Pr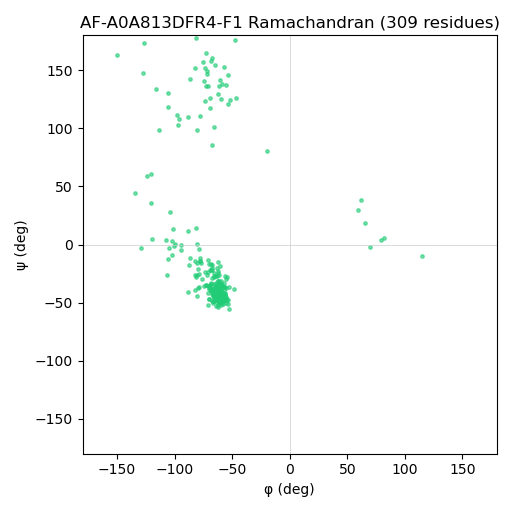otein AF-A0A813DFR4-F1 (afdb_monomer)

Secondary structure (DSSP, 8-state):
-HHHHHHHHHHHTTS-HHHHHHHHHHHHHHHHHHHS-GGGHHHHHHHHHHHHHHHHHHHHTS-----HHHHHHHHHHHHTTGGG----TTT----GGGGHHHHHHHHHHHHHS-S--PPPPPHHHHHHHHHHHT----SHHHHHHHHHHHHHTTT-HHHHHHHHHHHHHHHHHTTTSPP-GGGGGG-HHHHHHHHHHHHHH-TT-HHHHHHHHHHHHHHHHSTTHHHHHHHTTHHHHHHHHHHHTTT-HHHHHHHHHHHHHHHHTS-TT-HHHHHHHHTTHHHHHHHHHHH-TT-HHHHHHHHHHHHHT--

Solvent-accessible surface area (backbone atoms only — not comparable to full-atom values): 17116 Å² total; per-residue (Å²): 123,68,68,63,56,50,55,54,52,58,54,57,74,72,46,54,74,65,56,54,49,49,55,50,53,46,54,50,45,51,53,46,36,76,71,47,61,81,82,41,41,62,60,39,51,53,52,46,52,52,54,52,52,52,47,51,32,45,76,70,58,83,34,89,77,77,61,66,67,41,52,53,48,52,52,52,51,57,48,51,62,41,95,80,43,72,57,51,84,91,68,54,70,79,73,70,67,62,50,46,68,63,50,47,52,58,50,45,54,63,57,66,58,55,84,78,71,82,76,83,78,50,73,69,47,52,54,49,36,54,54,34,70,70,60,76,60,39,27,54,69,37,40,52,51,53,50,50,54,43,60,78,38,67,87,39,64,65,39,38,29,46,41,44,40,37,54,36,49,58,58,59,71,46,71,87,61,78,92,44,80,60,47,56,21,68,36,39,84,60,47,50,60,56,39,51,51,45,30,69,70,35,64,76,36,61,64,32,33,22,36,33,22,44,30,52,27,52,29,38,73,37,89,76,7,43,60,50,39,40,79,67,46,42,47,38,51,27,38,52,43,23,68,68,30,45,87,38,65,63,29,34,38,24,24,43,44,31,55,34,48,49,53,77,73,47,57,94,85,33,70,54,47,50,41,37,46,77,34,49,42,58,64,54,45,58,50,34,39,69,71,43,75,80,41,64,67,46,52,51,32,41,69,63,41,46,72,73,56,61,133

Foldseek 3Di:
DVVVVVVVVVVLVPDDPQLVLLVVLLVLLVVCLVPDDVVSVVLSVVVSVLSVVVNVCCVVVVDVDDDPQLSVVSVVLSVCRPPNNPDDPVRRDSPPVSSCVVVVVVVVVVPVCDQDDFDDDDPVLVVLLVCLQPQDQQALVSLVVLLVSCVVPVVHLSSLLSNLLSLLVNLVVCVPPDDDNRNVNNQLLNNLVSLVSSCVSCVSDLSSLLSSLSVLLSQLPDPPSLCVCQVVLVLLSLLSSCVSPLLDLSSLLSSLSNLLSSLVVDDLPDSSLVSNLVSVVLVSLVSSCVNVVPPPSSVVSNVSRNVSNDD

Structure (mmCIF, N/CA/C/O backbone):
data_AF-A0A813DFR4-F1
#
_entry.id   AF-A0A813DFR4-F1
#
loop_
_atom_site.group_PDB
_atom_site.id
_atom_site.type_symbol
_atom_site.label_atom_id
_atom_site.label_alt_id
_atom_site.label_comp_id
_atom_site.label_asym_id
_atom_site.label_entity_id
_atom_site.label_seq_id
_atom_site.pdbx_PDB_ins_code
_atom_site.Cartn_x
_atom_site.Cartn_y
_atom_site.Cartn_z
_atom_site.occupancy
_atom_site.B_iso_or_equiv
_atom_site.auth_seq_id
_atom_site.auth_comp_id
_atom_site.auth_asym_id
_atom_site.auth_atom_id
_atom_site.pdbx_PDB_model_num
ATOM 1 N N . ALA A 1 1 ? 14.098 22.052 -10.409 1.00 49.91 1 ALA A N 1
ATOM 2 C CA . ALA A 1 1 ? 14.582 20.731 -9.948 1.00 49.91 1 ALA A CA 1
ATOM 3 C C . ALA A 1 1 ? 15.704 20.697 -8.865 1.00 49.91 1 ALA A C 1
ATOM 5 O O . ALA A 1 1 ? 16.126 19.591 -8.548 1.00 49.91 1 ALA A O 1
ATOM 6 N N . PRO A 1 2 ? 16.181 21.789 -8.213 1.00 51.62 2 PRO A N 1
ATOM 7 C CA . PRO A 1 2 ? 17.254 21.668 -7.202 1.00 51.62 2 PRO A CA 1
ATOM 8 C C . PRO A 1 2 ? 16.775 21.239 -5.798 1.00 51.62 2 PRO A C 1
ATOM 10 O O . PRO A 1 2 ? 17.514 20.579 -5.076 1.00 51.62 2 PRO A O 1
ATOM 13 N N . LYS A 1 3 ? 15.526 21.547 -5.413 1.00 40.88 3 LYS A N 1
ATOM 14 C CA . LYS A 1 3 ? 14.987 21.209 -4.078 1.00 40.88 3 LYS A CA 1
ATOM 15 C C . LYS A 1 3 ? 14.726 19.709 -3.875 1.00 40.88 3 LYS A C 1
ATOM 17 O O . LYS A 1 3 ? 14.983 19.200 -2.792 1.00 40.88 3 LYS A O 1
ATOM 22 N N . ALA A 1 4 ? 14.289 18.997 -4.917 1.00 39.91 4 ALA A N 1
ATOM 23 C CA . ALA A 1 4 ? 14.095 17.545 -4.862 1.00 39.91 4 ALA A CA 1
ATOM 24 C C . ALA A 1 4 ? 15.433 16.800 -4.698 1.00 39.91 4 ALA A C 1
ATOM 26 O O . ALA A 1 4 ? 15.548 15.923 -3.848 1.00 39.91 4 ALA A O 1
ATOM 27 N N . LYS A 1 5 ? 16.483 17.227 -5.420 1.00 45.69 5 LYS A N 1
ATOM 28 C CA . LYS A 1 5 ? 17.843 16.687 -5.250 1.00 45.69 5 LYS A CA 1
ATOM 29 C C . LYS A 1 5 ? 18.401 16.938 -3.842 1.00 45.69 5 LYS A C 1
ATOM 31 O O . LYS A 1 5 ? 19.036 16.056 -3.277 1.00 45.69 5 LYS A O 1
ATOM 36 N N . ALA A 1 6 ? 18.117 18.101 -3.250 1.00 43.44 6 ALA A N 1
ATOM 37 C CA . ALA A 1 6 ? 18.558 18.428 -1.892 1.00 43.44 6 ALA A CA 1
ATOM 38 C C . ALA A 1 6 ? 17.871 17.573 -0.806 1.00 43.44 6 ALA A C 1
ATOM 40 O O . ALA A 1 6 ? 18.535 17.137 0.132 1.00 43.44 6 ALA A O 1
ATOM 41 N N . ALA A 1 7 ? 16.570 17.289 -0.942 1.00 49.88 7 ALA A N 1
ATOM 42 C CA . ALA A 1 7 ? 15.835 16.444 0.005 1.00 49.88 7 ALA A CA 1
ATOM 43 C C . ALA A 1 7 ? 16.286 14.970 -0.046 1.00 49.88 7 ALA A C 1
ATOM 45 O O . ALA A 1 7 ? 16.442 14.334 0.997 1.00 49.88 7 ALA A O 1
ATOM 46 N N . VAL A 1 8 ? 16.572 14.448 -1.245 1.00 51.22 8 VAL A N 1
ATOM 47 C CA . VAL A 1 8 ? 17.132 13.097 -1.431 1.00 51.22 8 VAL A CA 1
ATOM 48 C C . VAL A 1 8 ? 18.535 12.997 -0.817 1.00 51.22 8 VAL A C 1
ATOM 50 O O . VAL A 1 8 ? 18.814 12.058 -0.073 1.00 51.22 8 VAL A O 1
ATOM 53 N N . ALA A 1 9 ? 19.387 14.007 -1.021 1.00 51.06 9 ALA A N 1
ATOM 54 C CA . ALA A 1 9 ? 20.729 14.050 -0.436 1.00 51.06 9 ALA A CA 1
ATOM 55 C C . ALA A 1 9 ? 20.719 14.125 1.107 1.00 51.06 9 ALA A C 1
ATOM 57 O O . ALA A 1 9 ? 21.534 13.480 1.765 1.00 51.06 9 ALA A O 1
ATOM 58 N N . GLN A 1 10 ? 19.775 14.860 1.708 1.00 53.94 10 GLN A N 1
ATOM 59 C CA . GLN A 1 10 ? 19.638 14.934 3.170 1.00 53.94 10 GLN A CA 1
ATOM 60 C C . GLN A 1 10 ? 19.157 13.621 3.800 1.00 53.94 10 GLN A C 1
ATOM 62 O O . GLN A 1 10 ? 19.589 13.282 4.903 1.00 53.94 10 GLN A O 1
ATOM 67 N N . LYS A 1 11 ? 18.285 12.871 3.115 1.00 56.91 11 LYS A N 1
ATOM 68 C CA . LYS A 1 11 ? 17.838 11.548 3.575 1.00 56.91 11 LYS A CA 1
ATOM 69 C C . LYS A 1 11 ? 18.970 10.516 3.466 1.00 56.91 11 LYS A C 1
ATOM 71 O O . LYS A 1 11 ? 19.168 9.741 4.397 1.00 56.91 11 LYS A O 1
ATOM 76 N N . ALA A 1 12 ? 19.778 10.588 2.405 1.00 53.41 12 ALA A N 1
ATOM 77 C CA . ALA A 1 12 ? 20.962 9.746 2.221 1.00 53.41 12 ALA A CA 1
ATOM 78 C C . ALA A 1 12 ? 22.054 9.987 3.284 1.00 53.41 12 ALA A C 1
ATOM 80 O O . ALA A 1 12 ? 22.719 9.046 3.708 1.00 53.41 12 ALA A O 1
ATOM 81 N N . ALA A 1 13 ? 22.209 11.221 3.779 1.00 54.53 13 ALA A N 1
ATOM 82 C CA . ALA A 1 13 ? 23.196 11.548 4.816 1.00 54.53 13 ALA A CA 1
ATOM 83 C C . ALA A 1 13 ? 22.901 10.910 6.189 1.00 54.53 13 ALA A C 1
ATOM 85 O O . ALA A 1 13 ? 23.804 10.790 7.013 1.00 54.53 13 ALA A O 1
ATOM 86 N N . LYS A 1 14 ? 21.650 10.498 6.437 1.00 77.19 14 LYS A N 1
ATOM 87 C CA . LYS A 1 14 ? 21.240 9.783 7.658 1.00 77.19 14 LYS A CA 1
ATOM 88 C C . LYS A 1 14 ? 21.109 8.270 7.459 1.00 77.19 14 LYS A C 1
ATOM 90 O O . LYS A 1 14 ? 20.770 7.573 8.410 1.00 77.19 14 LYS A O 1
ATOM 95 N N . ALA A 1 15 ? 21.334 7.770 6.246 1.00 81.38 15 ALA A N 1
ATOM 96 C CA . ALA A 1 15 ? 21.228 6.350 5.952 1.00 81.38 15 ALA A CA 1
ATOM 97 C C . ALA A 1 15 ? 22.394 5.574 6.585 1.00 81.38 15 ALA A C 1
ATOM 99 O O . ALA A 1 15 ? 23.522 6.080 6.675 1.00 81.38 15 ALA A O 1
ATOM 100 N N . SER A 1 16 ? 22.128 4.336 7.012 1.00 92.69 16 SER A N 1
ATOM 101 C CA . SER A 1 16 ? 23.169 3.450 7.538 1.00 92.69 16 SER A CA 1
ATOM 102 C C . SER A 1 16 ? 24.294 3.260 6.502 1.00 92.69 16 SER A C 1
ATOM 104 O O . SER A 1 16 ? 24.060 3.402 5.295 1.00 92.69 16 SER A O 1
ATOM 106 N N . PRO A 1 17 ? 25.541 2.981 6.928 1.00 95.56 17 PRO A N 1
ATOM 107 C CA . PRO A 1 17 ? 26.634 2.655 6.008 1.00 95.56 17 PRO A CA 1
ATOM 108 C C . PRO A 1 17 ? 26.258 1.588 4.965 1.00 95.56 17 PRO A C 1
ATOM 110 O O . PRO A 1 17 ? 26.603 1.736 3.798 1.00 95.56 17 PRO A O 1
ATOM 113 N N . GLN A 1 18 ? 25.477 0.583 5.365 1.00 95.62 18 GLN A N 1
ATOM 114 C CA . GLN A 1 18 ? 24.993 -0.516 4.529 1.00 95.62 18 GLN A CA 1
ATOM 115 C C . GLN A 1 18 ? 24.027 -0.034 3.445 1.00 95.62 18 GLN A C 1
ATOM 117 O O . GLN A 1 18 ? 24.170 -0.408 2.286 1.00 95.62 18 GLN A O 1
ATOM 122 N N . LEU A 1 19 ? 23.080 0.846 3.790 1.00 94.06 19 LEU A N 1
ATOM 123 C CA . LEU A 1 19 ? 22.155 1.427 2.813 1.00 94.06 19 LEU A CA 1
ATOM 124 C C . LEU A 1 19 ? 22.882 2.309 1.793 1.00 94.06 19 LEU A C 1
ATOM 126 O O . LEU A 1 19 ? 22.535 2.302 0.615 1.00 94.06 19 LEU A O 1
ATOM 130 N N . ARG A 1 20 ? 23.914 3.047 2.223 1.00 95.19 20 ARG A N 1
ATOM 131 C CA . ARG A 1 20 ? 24.760 3.828 1.304 1.00 95.19 20 ARG A CA 1
ATOM 132 C C . ARG A 1 20 ? 25.569 2.928 0.373 1.00 95.19 20 ARG A C 1
ATOM 134 O O . ARG A 1 20 ? 25.680 3.243 -0.807 1.00 95.19 20 ARG A O 1
ATOM 141 N N . TRP A 1 21 ? 26.098 1.823 0.894 1.00 96.88 21 TRP A N 1
ATOM 142 C CA . TRP A 1 21 ? 26.799 0.822 0.095 1.00 96.88 21 TRP A CA 1
ATOM 143 C C . TRP A 1 21 ? 25.864 0.183 -0.944 1.00 96.88 21 TRP A C 1
ATOM 145 O O . TRP A 1 21 ? 26.175 0.239 -2.130 1.00 96.88 21 TRP A O 1
ATOM 155 N N . LEU A 1 22 ? 24.676 -0.294 -0.545 1.00 96.56 22 LEU A N 1
ATOM 156 C CA . LEU A 1 22 ? 23.685 -0.858 -1.475 1.00 96.56 22 LEU A CA 1
ATOM 157 C C . LEU A 1 22 ? 23.273 0.133 -2.560 1.00 96.56 22 LEU A C 1
ATOM 159 O O . LEU A 1 22 ? 23.225 -0.233 -3.728 1.00 96.56 22 LEU A O 1
ATOM 163 N N . ALA A 1 23 ? 23.006 1.389 -2.192 1.00 94.69 23 ALA A N 1
ATOM 164 C CA . ALA A 1 23 ? 22.649 2.421 -3.161 1.00 94.69 23 ALA A CA 1
ATOM 165 C C . ALA A 1 23 ? 23.768 2.666 -4.189 1.00 94.69 23 ALA A C 1
ATOM 167 O O . ALA A 1 23 ? 23.476 2.915 -5.356 1.00 94.69 23 ALA A O 1
ATOM 168 N N . SER A 1 24 ? 25.037 2.573 -3.770 1.00 95.94 24 SER A N 1
ATOM 169 C CA . SER A 1 24 ? 26.187 2.653 -4.678 1.00 95.94 24 SER A CA 1
ATOM 170 C C . SER A 1 24 ? 26.220 1.472 -5.647 1.00 95.94 24 SER A C 1
ATOM 172 O O . SER A 1 24 ? 26.335 1.690 -6.849 1.00 95.94 24 SER A O 1
ATOM 174 N N . GLN A 1 25 ? 26.078 0.243 -5.139 1.00 97.25 25 GLN A N 1
ATOM 175 C CA . GLN A 1 25 ? 26.113 -0.971 -5.963 1.00 97.25 25 GLN A CA 1
ATOM 176 C C . GLN A 1 25 ? 24.937 -1.029 -6.946 1.00 97.25 25 GLN A C 1
ATOM 178 O O . GLN A 1 25 ? 25.125 -1.326 -8.120 1.00 97.25 25 GLN A O 1
ATOM 183 N N . LEU A 1 26 ? 23.729 -0.672 -6.499 1.00 96.75 26 LEU A N 1
ATOM 184 C CA . LEU A 1 26 ? 22.547 -0.582 -7.361 1.00 96.75 26 LEU A CA 1
ATOM 185 C C . LEU A 1 26 ? 22.761 0.400 -8.515 1.00 96.75 26 LEU A C 1
ATOM 187 O O . LEU A 1 26 ? 22.516 0.042 -9.662 1.00 96.75 26 LEU A O 1
ATOM 191 N N . GLY A 1 27 ? 23.268 1.603 -8.225 1.00 95.12 27 GLY A N 1
ATOM 192 C CA . GLY A 1 27 ? 23.541 2.600 -9.262 1.00 95.12 27 GLY A CA 1
ATOM 193 C C . GLY A 1 27 ? 24.618 2.156 -10.258 1.00 95.12 27 GLY A C 1
ATOM 194 O O . GLY A 1 27 ? 24.516 2.463 -11.444 1.00 95.12 27 GLY A O 1
ATOM 195 N N . GLU A 1 28 ? 25.632 1.418 -9.798 1.00 95.94 28 GLU A N 1
ATOM 196 C CA . GLU A 1 28 ? 26.663 0.844 -10.668 1.00 95.94 28 GLU A CA 1
ATOM 197 C C . GLU A 1 28 ? 26.093 -0.245 -11.586 1.00 95.94 28 GLU A C 1
ATOM 199 O O . GLU A 1 28 ? 26.288 -0.176 -12.800 1.00 95.94 28 GLU A O 1
ATOM 204 N N . LEU A 1 29 ? 25.326 -1.197 -11.044 1.00 96.19 29 LEU A N 1
ATOM 205 C CA . LEU A 1 29 ? 24.700 -2.248 -11.847 1.00 96.19 29 LEU A CA 1
ATOM 206 C C . LEU A 1 29 ? 23.660 -1.689 -12.826 1.00 96.19 29 LEU A C 1
ATOM 208 O O . LEU A 1 29 ? 23.607 -2.125 -13.971 1.00 96.19 29 LEU A O 1
ATOM 212 N N . GLU A 1 30 ? 22.855 -0.704 -12.433 1.00 95.56 30 GLU A N 1
ATOM 213 C CA . GLU A 1 30 ? 21.920 -0.046 -13.354 1.00 95.56 30 GLU A CA 1
ATOM 214 C C . GLU A 1 30 ? 22.666 0.613 -14.522 1.00 95.56 30 GLU A C 1
ATOM 216 O O . GLU A 1 30 ? 22.320 0.388 -15.681 1.00 95.56 30 GLU A O 1
ATOM 221 N N . ALA A 1 31 ? 23.750 1.344 -14.242 1.00 94.62 31 ALA A N 1
ATOM 222 C CA . ALA A 1 31 ? 24.564 1.965 -15.283 1.00 94.62 31 ALA A CA 1
ATOM 223 C C . ALA A 1 31 ? 25.209 0.929 -16.223 1.00 94.62 31 ALA A C 1
ATOM 225 O O . ALA A 1 31 ? 25.221 1.126 -17.441 1.00 94.62 31 ALA A O 1
ATOM 226 N N . GLN A 1 32 ? 25.727 -0.178 -15.680 1.00 94.62 32 GLN A N 1
ATOM 227 C CA . GLN A 1 32 ? 26.306 -1.269 -16.471 1.00 94.62 32 GLN A CA 1
ATOM 228 C C . GLN A 1 32 ? 25.252 -1.987 -17.319 1.00 94.62 32 GLN A C 1
ATOM 230 O O . GLN A 1 32 ? 25.498 -2.254 -18.489 1.00 94.62 32 GLN A O 1
ATOM 235 N N . ARG A 1 33 ? 24.064 -2.253 -16.768 1.00 94.75 33 ARG A N 1
ATOM 236 C CA . ARG A 1 33 ? 22.948 -2.876 -17.491 1.00 94.75 33 ARG A CA 1
ATOM 237 C C . ARG A 1 33 ? 22.495 -2.021 -18.672 1.00 94.75 33 ARG A C 1
ATOM 239 O O . ARG A 1 33 ? 22.253 -2.545 -19.754 1.00 94.75 33 ARG A O 1
ATOM 246 N N . ASP A 1 34 ? 22.385 -0.712 -18.458 1.00 93.88 34 ASP A N 1
ATOM 247 C CA . ASP A 1 34 ? 21.833 0.214 -19.447 1.00 93.88 34 ASP A CA 1
ATOM 248 C C . ASP A 1 34 ? 22.846 0.571 -20.557 1.00 93.88 34 ASP A C 1
ATOM 250 O O . ASP A 1 34 ? 22.449 0.923 -21.668 1.00 93.88 34 ASP A O 1
ATOM 254 N N . SER A 1 35 ? 24.152 0.487 -20.273 1.00 94.19 35 SER A N 1
ATOM 255 C CA . SER A 1 35 ? 25.231 0.790 -21.235 1.00 94.19 35 SER A CA 1
ATOM 256 C C . SER A 1 35 ? 25.968 -0.438 -21.784 1.00 94.19 35 SER A C 1
ATOM 258 O O . SER A 1 35 ? 26.731 -0.316 -22.745 1.00 94.19 35 SER A O 1
ATOM 260 N N . GLY A 1 36 ? 25.756 -1.604 -21.177 1.00 92.69 36 GLY A N 1
ATOM 261 C CA . GLY A 1 36 ? 26.420 -2.858 -21.506 1.00 92.69 36 GLY A CA 1
ATOM 262 C C . GLY A 1 36 ? 25.808 -3.597 -22.701 1.00 92.69 36 GLY A C 1
ATOM 263 O O . GLY A 1 36 ? 24.829 -3.153 -23.306 1.00 92.69 36 GLY A O 1
ATOM 264 N N . PRO A 1 37 ? 26.399 -4.740 -23.091 1.00 94.38 37 PRO A N 1
ATOM 265 C CA . PRO A 1 37 ? 25.851 -5.582 -24.147 1.00 94.38 37 PRO A CA 1
ATOM 266 C C . PRO A 1 37 ? 24.488 -6.191 -23.756 1.00 94.38 37 PRO A C 1
ATOM 268 O O . PRO A 1 37 ? 24.239 -6.428 -22.575 1.00 94.38 37 PRO A O 1
ATOM 271 N N . PRO A 1 38 ? 23.618 -6.535 -24.732 1.00 94.94 38 PRO A N 1
ATOM 272 C CA . PRO A 1 38 ? 22.256 -7.007 -24.454 1.00 94.94 38 PRO A CA 1
ATOM 273 C C . PRO A 1 38 ? 22.151 -8.224 -23.526 1.00 94.94 38 PRO A C 1
ATOM 275 O O . PRO A 1 38 ? 21.169 -8.355 -22.804 1.00 94.94 38 PRO A O 1
ATOM 278 N N . TRP A 1 39 ? 23.148 -9.109 -23.525 1.00 95.19 39 TRP A N 1
ATOM 279 C CA . TRP A 1 39 ? 23.144 -10.312 -22.690 1.00 95.19 39 TRP A CA 1
ATOM 280 C C . TRP A 1 39 ? 23.317 -10.016 -21.188 1.00 95.19 39 TRP A C 1
ATOM 282 O O . TRP A 1 39 ? 22.966 -10.863 -20.374 1.00 95.19 39 TRP A O 1
ATOM 292 N N . LEU A 1 40 ? 23.784 -8.819 -20.799 1.00 94.44 40 LEU A N 1
ATOM 293 C CA . LEU A 1 40 ? 23.874 -8.403 -19.389 1.00 94.44 40 LEU A CA 1
ATOM 294 C C . LEU A 1 40 ? 22.541 -7.972 -18.779 1.00 94.44 40 LEU A C 1
ATOM 296 O O . LEU A 1 40 ? 22.442 -7.850 -17.559 1.00 94.44 40 LEU A O 1
ATOM 300 N N . ILE A 1 41 ? 21.518 -7.729 -19.602 1.00 92.06 41 ILE A N 1
ATOM 301 C CA . ILE A 1 41 ? 20.232 -7.211 -19.127 1.00 92.06 41 ILE A CA 1
ATOM 302 C C . ILE A 1 41 ? 19.621 -8.147 -18.079 1.00 92.06 41 ILE A C 1
ATOM 304 O O . ILE A 1 41 ? 19.209 -7.690 -17.009 1.00 92.06 41 ILE A O 1
ATOM 308 N N . ASP A 1 42 ? 19.612 -9.447 -18.371 1.00 93.31 42 ASP A N 1
ATOM 309 C CA . ASP A 1 42 ? 18.997 -10.467 -17.524 1.00 93.31 42 ASP A CA 1
ATOM 310 C C . ASP A 1 42 ? 19.787 -10.711 -16.219 1.00 93.31 42 ASP A C 1
ATOM 312 O O . ASP A 1 42 ? 19.176 -10.604 -15.149 1.00 93.31 42 ASP A O 1
ATOM 316 N N . PRO A 1 43 ? 21.114 -10.976 -16.249 1.00 95.69 43 PRO A N 1
ATOM 317 C CA . PRO A 1 43 ? 21.942 -11.080 -15.045 1.00 95.69 43 PRO A CA 1
ATOM 318 C C . PRO A 1 43 ? 21.826 -9.861 -14.123 1.00 95.69 43 PRO A C 1
ATOM 320 O O . PRO A 1 43 ? 21.405 -9.979 -12.968 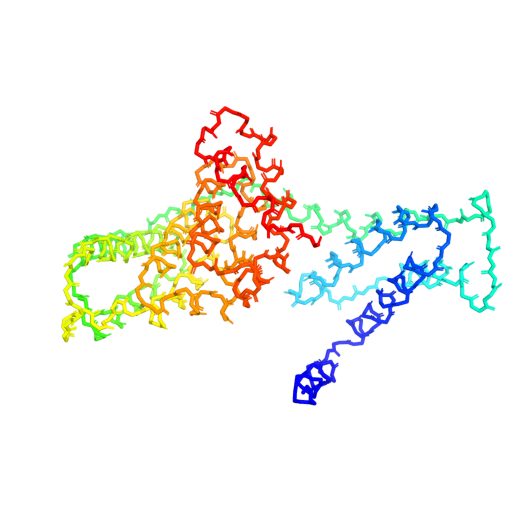1.00 95.69 43 PRO A O 1
ATOM 323 N N . HIS A 1 44 ? 22.089 -8.652 -14.638 1.00 95.88 44 HIS A N 1
ATOM 324 C CA . HIS A 1 44 ? 22.039 -7.437 -13.820 1.00 95.88 44 HIS A CA 1
ATOM 325 C C . HIS A 1 44 ? 20.634 -7.165 -13.305 1.00 95.88 44 HIS A C 1
ATOM 327 O O . HIS A 1 44 ? 20.481 -6.774 -12.151 1.00 95.88 44 HIS A O 1
ATOM 333 N N . GLY A 1 45 ? 19.601 -7.406 -14.116 1.00 89.88 45 GLY A N 1
ATOM 334 C CA . GLY A 1 45 ? 18.213 -7.305 -13.676 1.00 89.88 45 GLY A CA 1
ATOM 335 C C . GLY A 1 45 ? 17.919 -8.198 -12.467 1.00 89.88 45 GLY A C 1
ATOM 336 O O . GLY A 1 45 ? 17.292 -7.746 -11.505 1.00 89.88 45 GLY A O 1
ATOM 337 N N . TRP A 1 46 ? 18.418 -9.437 -12.476 1.00 95.12 46 TRP A N 1
ATOM 338 C CA . TRP A 1 46 ? 18.258 -10.366 -11.360 1.00 95.12 46 TRP A CA 1
ATOM 339 C C . TRP A 1 46 ? 18.990 -9.890 -10.096 1.00 95.12 46 TRP A C 1
ATOM 341 O O . TRP A 1 46 ? 18.379 -9.832 -9.023 1.00 95.12 46 TRP A O 1
ATOM 351 N N . HIS A 1 47 ? 20.260 -9.493 -10.222 1.00 96.75 47 HIS A N 1
ATOM 352 C CA . HIS A 1 47 ? 21.073 -9.002 -9.105 1.00 96.75 47 HIS A CA 1
ATOM 353 C C . HIS A 1 47 ? 20.515 -7.711 -8.494 1.00 96.75 47 HIS A C 1
ATOM 355 O O . HIS A 1 47 ? 20.384 -7.610 -7.273 1.00 96.75 47 HIS A O 1
ATOM 361 N N . ILE A 1 48 ? 20.099 -6.755 -9.330 1.00 96.00 48 ILE A N 1
ATOM 362 C CA . ILE A 1 48 ? 19.431 -5.520 -8.898 1.00 96.00 48 ILE A CA 1
ATOM 363 C C . ILE A 1 48 ? 18.195 -5.853 -8.053 1.00 96.00 48 ILE A C 1
ATOM 365 O O . ILE A 1 48 ? 18.022 -5.285 -6.975 1.00 96.00 48 ILE A O 1
ATOM 369 N N . ALA A 1 49 ? 17.368 -6.812 -8.482 1.00 87.44 49 ALA A N 1
ATOM 370 C CA . ALA A 1 49 ? 16.180 -7.208 -7.729 1.00 87.44 49 ALA A CA 1
ATOM 371 C C . ALA A 1 49 ? 16.522 -7.791 -6.344 1.00 87.44 49 ALA A C 1
ATOM 373 O O . ALA A 1 49 ? 15.842 -7.471 -5.364 1.00 87.44 49 ALA A O 1
ATOM 374 N N . GLN A 1 50 ? 17.588 -8.598 -6.235 1.00 96.12 50 GLN A N 1
ATOM 375 C CA . GLN A 1 50 ? 18.028 -9.141 -4.943 1.00 96.12 50 GLN A CA 1
ATOM 376 C C . GLN A 1 50 ? 18.570 -8.037 -4.018 1.00 96.12 50 GLN A C 1
ATOM 378 O O . GLN A 1 50 ? 18.228 -7.991 -2.835 1.00 96.12 50 GLN A O 1
ATOM 383 N N . LEU A 1 51 ? 19.366 -7.102 -4.546 1.00 96.44 51 LEU A N 1
ATOM 384 C CA . LEU A 1 51 ? 19.887 -5.966 -3.775 1.00 96.44 51 LEU A CA 1
ATOM 385 C C . LEU A 1 51 ? 18.767 -5.028 -3.300 1.00 96.44 51 LEU A C 1
ATOM 387 O O . LEU A 1 51 ? 18.802 -4.558 -2.162 1.00 96.44 51 LEU A O 1
ATOM 391 N N . GLN A 1 52 ? 17.736 -4.805 -4.119 1.00 92.75 52 GLN A N 1
ATOM 392 C CA . GLN A 1 52 ? 16.539 -4.057 -3.719 1.00 92.75 52 GLN A CA 1
ATOM 393 C C . GLN A 1 52 ? 15.741 -4.781 -2.621 1.00 92.75 52 GLN A C 1
ATOM 395 O O . GLN A 1 52 ? 15.194 -4.132 -1.728 1.00 92.75 52 GLN A O 1
ATOM 400 N N . GLU A 1 53 ? 15.667 -6.116 -2.643 1.00 90.75 53 GLU A N 1
ATOM 401 C CA . GLU A 1 53 ? 15.056 -6.899 -1.559 1.00 90.75 53 GLU A CA 1
ATOM 402 C C . GLU A 1 53 ? 15.810 -6.697 -0.239 1.00 90.75 53 GLU A C 1
ATOM 404 O O . GLU A 1 53 ? 15.197 -6.327 0.764 1.00 90.75 53 GLU A O 1
ATOM 409 N N . LEU A 1 54 ? 17.139 -6.820 -0.256 1.00 95.06 54 LEU A N 1
ATOM 410 C CA . LEU A 1 54 ? 17.991 -6.566 0.911 1.00 95.06 54 LEU A CA 1
ATOM 411 C C . LEU A 1 54 ? 17.877 -5.123 1.418 1.00 95.06 54 LEU A C 1
ATOM 413 O O . LEU A 1 54 ? 17.808 -4.897 2.628 1.00 95.06 54 LEU A O 1
ATOM 417 N N . GLN A 1 55 ? 17.795 -4.148 0.509 1.00 94.88 55 GLN A N 1
ATOM 418 C CA . GLN A 1 55 ? 17.569 -2.747 0.858 1.00 94.88 55 GLN A CA 1
ATOM 419 C C . GLN A 1 55 ? 16.257 -2.573 1.630 1.00 94.88 55 GLN A C 1
ATOM 421 O O . GLN A 1 55 ? 16.258 -1.937 2.683 1.00 94.88 55 GLN A O 1
ATOM 426 N N . ARG A 1 56 ? 15.155 -3.180 1.164 1.00 86.50 56 ARG A N 1
ATOM 427 C CA . ARG A 1 56 ? 13.860 -3.138 1.869 1.00 86.50 56 ARG A CA 1
ATOM 428 C C . ARG A 1 56 ? 13.960 -3.733 3.273 1.00 86.50 56 ARG A C 1
ATOM 430 O O . ARG A 1 56 ? 13.402 -3.167 4.213 1.00 86.50 56 ARG A O 1
ATOM 437 N N . HIS A 1 57 ? 14.689 -4.836 3.434 1.00 90.00 57 HIS A N 1
ATOM 438 C CA . HIS A 1 57 ? 14.893 -5.451 4.746 1.00 90.00 57 HIS A CA 1
ATOM 439 C C . HIS A 1 57 ? 15.700 -4.553 5.695 1.00 90.00 57 HIS A C 1
ATOM 441 O O . HIS A 1 57 ? 15.287 -4.378 6.842 1.00 90.00 57 HIS A O 1
ATOM 447 N N . LEU A 1 58 ? 16.769 -3.904 5.220 1.00 91.44 58 LEU A N 1
ATOM 448 C CA . LEU A 1 58 ? 17.527 -2.920 6.008 1.00 91.44 58 LEU A CA 1
ATOM 449 C C . LEU A 1 58 ? 16.691 -1.687 6.374 1.00 91.44 58 LEU A C 1
ATOM 451 O O . LEU A 1 58 ? 16.757 -1.207 7.503 1.00 91.44 58 LEU A O 1
ATOM 455 N N . GLU A 1 59 ? 15.881 -1.174 5.445 1.00 86.19 59 GLU A N 1
ATOM 456 C CA . GLU A 1 59 ? 14.994 -0.029 5.695 1.00 86.19 59 GLU A CA 1
ATOM 457 C C . GLU A 1 59 ? 13.893 -0.356 6.712 1.00 86.19 59 GLU A C 1
ATOM 459 O O . GLU A 1 59 ? 13.501 0.507 7.497 1.00 86.19 59 GLU A O 1
ATOM 464 N N . SER A 1 60 ? 13.408 -1.601 6.714 1.00 80.81 60 SER A N 1
ATOM 465 C CA . SER A 1 60 ? 12.413 -2.084 7.680 1.00 80.81 60 SER A CA 1
ATOM 466 C C . SER A 1 60 ? 13.003 -2.475 9.040 1.00 80.81 60 SER A C 1
ATOM 468 O O . SER A 1 60 ? 12.257 -2.610 10.008 1.00 80.81 60 SER A O 1
ATOM 470 N N . GLY A 1 61 ? 14.325 -2.654 9.122 1.00 86.00 61 GLY A N 1
ATOM 471 C CA . GLY A 1 61 ? 15.026 -3.115 10.320 1.00 86.00 61 GLY A CA 1
ATOM 472 C C . GLY A 1 61 ? 14.959 -4.626 10.570 1.00 86.00 61 GLY A C 1
ATOM 473 O O . GLY A 1 61 ? 15.481 -5.071 11.588 1.00 86.00 61 GLY A O 1
ATOM 474 N N . THR A 1 62 ? 14.361 -5.423 9.672 1.00 85.56 62 THR A N 1
ATOM 475 C CA . THR A 1 62 ? 14.409 -6.899 9.765 1.00 85.56 62 THR A CA 1
ATOM 476 C C . THR A 1 62 ? 15.799 -7.449 9.457 1.00 85.56 62 THR A C 1
ATOM 478 O O . THR A 1 62 ? 16.145 -8.536 9.896 1.00 85.56 62 THR A O 1
ATOM 481 N N . LEU A 1 63 ? 16.601 -6.694 8.705 1.00 93.44 63 LEU A N 1
ATOM 482 C CA . LEU A 1 63 ? 18.028 -6.931 8.536 1.00 93.44 63 LEU A CA 1
ATOM 483 C C . LEU A 1 63 ? 18.772 -5.739 9.134 1.00 93.44 63 LEU A C 1
ATOM 485 O O . LEU A 1 63 ? 18.391 -4.594 8.898 1.00 93.44 63 LEU A O 1
ATOM 489 N N . THR A 1 64 ? 19.812 -5.988 9.923 1.00 93.50 64 THR A N 1
ATOM 490 C CA . THR A 1 64 ? 20.597 -4.924 10.574 1.00 93.50 64 THR A CA 1
ATOM 491 C C . THR A 1 64 ? 21.964 -4.722 9.932 1.00 93.50 64 THR A C 1
ATOM 493 O O . THR A 1 64 ? 22.498 -3.614 9.986 1.00 93.50 64 THR A O 1
ATOM 496 N N . ASP A 1 65 ? 22.512 -5.758 9.295 1.00 96.62 65 ASP A N 1
ATOM 497 C CA . ASP A 1 65 ? 23.805 -5.717 8.616 1.00 96.62 65 ASP A CA 1
ATOM 498 C C . ASP A 1 65 ? 23.853 -6.685 7.423 1.00 96.62 65 ASP A C 1
ATOM 500 O O . ASP A 1 65 ? 23.024 -7.588 7.313 1.00 96.62 65 ASP A O 1
ATOM 504 N N . LEU A 1 66 ? 24.824 -6.492 6.528 1.00 96.69 66 LEU A N 1
ATOM 505 C CA . LEU A 1 66 ? 25.080 -7.373 5.386 1.00 96.69 66 LEU A CA 1
ATOM 506 C C . LEU A 1 66 ? 26.340 -8.210 5.640 1.00 96.69 66 LEU A C 1
ATOM 508 O O . LEU A 1 66 ? 27.383 -7.625 5.957 1.00 96.69 66 LEU A O 1
ATOM 512 N N . PRO A 1 67 ? 26.296 -9.544 5.446 1.00 97.19 67 PRO A N 1
ATOM 513 C CA . PRO A 1 67 ? 27.488 -10.380 5.552 1.00 97.19 67 PRO A CA 1
ATOM 514 C C . PRO A 1 67 ? 28.623 -9.876 4.664 1.00 97.19 67 PRO A C 1
ATOM 516 O O . PRO A 1 67 ? 28.394 -9.317 3.587 1.00 97.19 67 PRO A O 1
ATOM 519 N N . GLN A 1 68 ? 29.858 -10.035 5.135 1.00 97.06 68 GLN A N 1
ATOM 520 C CA . GLN A 1 68 ? 31.035 -9.569 4.407 1.00 97.06 68 GLN A CA 1
ATOM 521 C C . GLN A 1 68 ? 31.183 -10.306 3.073 1.00 97.06 68 GLN A C 1
ATOM 523 O O . GLN A 1 68 ? 31.429 -9.664 2.059 1.00 97.06 68 GLN A O 1
ATOM 528 N N . GLU A 1 69 ? 30.923 -11.609 3.065 1.00 96.88 69 GLU A N 1
ATOM 529 C CA . GLU A 1 69 ? 31.011 -12.483 1.895 1.00 96.88 69 GLU A CA 1
ATOM 530 C C . GLU A 1 69 ? 30.055 -12.034 0.785 1.00 96.88 69 GLU A C 1
ATOM 532 O O . GLU A 1 69 ? 30.427 -11.988 -0.384 1.00 96.88 69 GLU A O 1
ATOM 537 N N . LEU A 1 70 ? 28.835 -11.630 1.153 1.00 97.31 70 LEU A N 1
ATOM 538 C CA . LEU A 1 70 ? 27.873 -11.071 0.207 1.00 97.31 70 LEU A CA 1
ATOM 539 C C . LEU A 1 70 ? 28.381 -9.746 -0.376 1.00 97.31 70 LEU A C 1
ATOM 541 O O . LEU A 1 70 ? 28.257 -9.521 -1.575 1.00 97.31 70 LEU A O 1
ATOM 545 N N . ARG A 1 71 ? 28.948 -8.860 0.454 1.00 97.94 71 ARG A N 1
ATOM 546 C CA . ARG A 1 71 ? 29.468 -7.570 -0.025 1.00 97.94 71 ARG A CA 1
ATOM 547 C C . ARG A 1 71 ? 30.619 -7.759 -1.008 1.00 97.94 71 ARG A C 1
ATOM 549 O O . ARG A 1 71 ? 30.591 -7.172 -2.084 1.00 97.94 71 ARG A O 1
ATOM 556 N N . GLU A 1 72 ? 31.571 -8.617 -0.663 1.00 97.44 72 GLU A N 1
ATOM 557 C CA . GLU A 1 72 ? 32.707 -8.956 -1.523 1.00 97.44 72 GLU A CA 1
ATOM 558 C C . GLU A 1 72 ? 32.251 -9.635 -2.821 1.00 97.44 72 GLU A C 1
ATOM 560 O O . GLU A 1 72 ? 32.746 -9.292 -3.892 1.00 97.44 72 GLU A O 1
ATOM 565 N N . GLY A 1 73 ? 31.262 -10.535 -2.753 1.00 97.31 73 GLY A N 1
ATOM 566 C CA . GLY A 1 73 ? 30.679 -11.181 -3.931 1.00 97.31 73 GLY A CA 1
ATOM 567 C C . GLY A 1 73 ? 30.014 -10.190 -4.889 1.00 97.31 73 GLY A C 1
ATOM 568 O O . GLY A 1 73 ? 30.230 -10.261 -6.098 1.00 97.31 73 GLY A O 1
ATOM 569 N N . VAL A 1 74 ? 29.260 -9.218 -4.364 1.00 97.50 74 VAL A N 1
ATOM 570 C CA . VAL A 1 74 ? 28.620 -8.163 -5.171 1.00 97.50 74 VAL A CA 1
ATOM 571 C C . VAL A 1 74 ? 29.658 -7.237 -5.799 1.00 97.50 74 VAL A C 1
ATOM 573 O O . VAL A 1 74 ? 29.556 -6.929 -6.985 1.00 97.50 74 VAL A O 1
ATOM 576 N N . GLU A 1 75 ? 30.664 -6.815 -5.030 1.00 97.06 75 GLU A N 1
ATOM 577 C CA . GLU A 1 75 ? 31.755 -5.971 -5.532 1.00 97.06 75 GLU A CA 1
ATOM 578 C C . GLU A 1 75 ? 32.557 -6.695 -6.620 1.00 97.06 75 GLU A C 1
ATOM 580 O O . GLU A 1 75 ? 32.852 -6.109 -7.662 1.00 97.06 75 GLU A O 1
ATOM 585 N N . PHE A 1 76 ? 32.851 -7.986 -6.429 1.00 96.38 76 PHE A N 1
ATOM 586 C CA . PHE A 1 76 ? 33.487 -8.815 -7.449 1.00 96.38 76 PHE A CA 1
ATOM 587 C C . PHE A 1 76 ? 32.618 -8.909 -8.706 1.00 96.38 76 PHE A C 1
ATOM 589 O O . PHE A 1 76 ? 33.110 -8.622 -9.798 1.00 96.38 76 PHE A O 1
ATOM 596 N N . TYR A 1 77 ? 31.327 -9.229 -8.557 1.00 96.31 77 TYR A N 1
ATOM 597 C CA . TYR A 1 77 ? 30.376 -9.300 -9.666 1.00 96.31 77 TYR A CA 1
ATOM 598 C C . TYR A 1 77 ? 30.358 -7.999 -10.481 1.00 96.31 77 TYR A C 1
ATOM 600 O O . TYR A 1 77 ? 30.567 -8.041 -11.694 1.00 96.31 77 TYR A O 1
ATOM 608 N N . ALA A 1 78 ? 30.195 -6.848 -9.818 1.00 95.50 78 ALA A N 1
ATOM 609 C CA . ALA A 1 78 ? 30.173 -5.536 -10.465 1.00 95.50 78 ALA A CA 1
ATOM 610 C C . ALA A 1 78 ? 31.516 -5.196 -11.135 1.00 95.50 78 ALA A C 1
ATOM 612 O O . ALA A 1 78 ? 31.542 -4.609 -12.219 1.00 95.50 78 ALA A O 1
ATOM 613 N N . SER A 1 79 ? 32.640 -5.609 -10.537 1.00 95.06 79 SER A N 1
ATOM 614 C CA . SER A 1 79 ? 33.977 -5.317 -11.063 1.00 95.06 79 SER A CA 1
ATOM 615 C C . SER A 1 79 ? 34.279 -5.987 -12.408 1.00 95.06 79 SER A C 1
ATOM 617 O O . SER A 1 79 ? 35.064 -5.436 -13.178 1.00 95.06 79 SER A O 1
ATOM 619 N N . GLN A 1 80 ? 33.616 -7.105 -12.742 1.00 94.31 80 GLN A N 1
ATOM 620 C CA . GLN A 1 80 ? 33.813 -7.828 -14.011 1.00 94.31 80 GLN A CA 1
ATOM 621 C C . GLN A 1 80 ? 33.488 -6.986 -15.258 1.00 94.31 80 GLN A C 1
ATOM 623 O O . GLN A 1 80 ? 33.935 -7.324 -16.356 1.00 94.31 80 GLN A O 1
ATOM 628 N N . PHE A 1 81 ? 32.725 -5.900 -15.085 1.00 90.38 81 PHE A N 1
ATOM 629 C CA . PHE A 1 81 ? 32.367 -4.937 -16.131 1.00 90.38 81 PHE A CA 1
ATOM 630 C C . PHE A 1 81 ? 32.842 -3.504 -15.860 1.00 90.38 81 PHE A C 1
ATOM 632 O O . PHE A 1 81 ? 32.549 -2.582 -16.630 1.00 90.38 81 PHE A O 1
ATOM 639 N N . ALA A 1 82 ? 33.595 -3.288 -14.781 1.00 88.56 82 ALA A N 1
ATOM 640 C CA . ALA A 1 82 ? 34.111 -1.975 -14.429 1.00 88.56 82 ALA A CA 1
ATOM 641 C C . ALA A 1 82 ? 35.397 -1.639 -15.211 1.00 88.56 82 ALA A C 1
ATOM 643 O O . ALA A 1 82 ? 36.187 -2.499 -15.600 1.00 88.56 82 ALA A O 1
ATOM 644 N N . GLY A 1 83 ? 35.641 -0.345 -15.445 1.00 80.44 83 GLY A N 1
ATOM 645 C CA . GLY A 1 83 ? 36.936 0.138 -15.947 1.00 80.44 83 GLY A CA 1
ATOM 646 C C . GLY A 1 83 ? 37.326 -0.308 -17.364 1.00 80.44 83 GLY A C 1
ATOM 647 O O . GLY A 1 83 ? 38.502 -0.233 -17.714 1.00 80.44 83 GLY A O 1
ATOM 648 N N . GLY A 1 84 ? 36.372 -0.759 -18.186 1.00 71.94 84 GLY A N 1
ATOM 649 C CA . GLY A 1 84 ? 36.632 -1.212 -19.559 1.00 71.94 84 GLY A CA 1
ATOM 650 C C . GLY A 1 84 ? 37.136 -2.654 -19.665 1.00 71.94 84 GLY A C 1
ATOM 651 O O . GLY A 1 84 ? 37.460 -3.098 -20.767 1.00 71.94 84 GLY A O 1
ATOM 652 N N . GLN A 1 85 ? 37.177 -3.396 -18.554 1.00 71.69 85 GLN A N 1
ATOM 653 C CA . GLN A 1 85 ? 37.194 -4.853 -18.613 1.00 71.69 85 GLN A CA 1
ATOM 654 C C . GLN A 1 85 ? 35.815 -5.297 -19.108 1.00 71.69 85 GLN A C 1
ATOM 656 O O . GLN A 1 85 ? 34.801 -4.979 -18.501 1.00 71.69 85 GLN A O 1
ATOM 661 N N . SER A 1 86 ? 35.771 -5.954 -20.264 1.00 71.12 86 SER A N 1
ATOM 662 C CA . SER A 1 86 ? 34.561 -6.604 -20.759 1.00 71.12 86 SER A CA 1
ATOM 663 C C . SER A 1 86 ? 34.852 -8.089 -20.740 1.00 71.12 86 SER A C 1
ATOM 665 O O . SER A 1 86 ? 35.507 -8.591 -21.654 1.00 71.12 86 SER A O 1
ATOM 667 N N . ALA A 1 87 ? 34.392 -8.785 -19.702 1.00 77.50 87 ALA A N 1
ATOM 668 C CA . ALA A 1 87 ? 34.264 -10.230 -19.802 1.00 77.50 87 ALA A CA 1
ATOM 669 C C . ALA A 1 87 ? 33.378 -10.540 -21.020 1.00 77.50 87 ALA A C 1
ATOM 671 O O . ALA A 1 87 ? 32.387 -9.848 -21.280 1.00 77.50 87 ALA A O 1
ATOM 672 N N . SER A 1 88 ? 33.756 -11.531 -21.821 1.00 90.06 88 SER A N 1
ATOM 673 C CA . SER A 1 88 ? 32.817 -12.071 -22.802 1.00 90.06 88 SER A CA 1
ATOM 674 C C . SER A 1 88 ? 31.678 -12.796 -22.072 1.00 90.06 88 SER A C 1
ATOM 676 O O . SER A 1 88 ? 31.833 -13.184 -20.916 1.00 90.06 88 SER A O 1
ATOM 678 N N . GLU A 1 89 ? 30.536 -13.009 -22.730 1.00 91.50 89 GLU A N 1
ATOM 679 C CA . GLU A 1 89 ? 29.381 -13.700 -22.124 1.00 91.50 89 GLU A CA 1
ATOM 680 C C . GLU A 1 89 ? 29.765 -15.063 -21.517 1.00 91.50 89 GLU A C 1
ATOM 682 O O . GLU A 1 89 ? 29.280 -15.430 -20.454 1.00 91.50 89 GLU A O 1
ATOM 687 N N . GLY A 1 90 ? 30.691 -15.790 -22.153 1.00 91.44 90 GLY A N 1
ATOM 688 C CA . GLY A 1 90 ? 31.163 -17.093 -21.670 1.00 91.44 90 GLY A CA 1
ATOM 689 C C . GLY A 1 90 ? 32.162 -17.037 -20.510 1.00 91.44 90 GLY A C 1
ATOM 690 O O . GLY A 1 90 ? 32.414 -18.063 -19.885 1.00 91.44 90 GLY A O 1
ATOM 691 N N . GLU A 1 91 ? 32.742 -15.871 -20.231 1.00 92.25 91 GLU A N 1
ATOM 692 C CA . GLU A 1 91 ? 33.690 -15.652 -19.129 1.00 92.25 91 GLU A CA 1
ATOM 693 C C . GLU A 1 91 ? 33.035 -14.948 -17.936 1.00 92.25 91 GLU A C 1
ATOM 695 O O . GLU A 1 91 ? 33.651 -14.835 -16.878 1.00 92.25 91 GLU A O 1
ATOM 700 N N . PHE A 1 92 ? 31.801 -14.468 -18.101 1.00 93.50 92 PHE A N 1
ATOM 701 C CA . PHE A 1 92 ? 31.073 -13.748 -17.072 1.00 93.50 92 PHE A CA 1
ATOM 702 C C . PHE A 1 92 ? 30.581 -14.687 -15.969 1.00 93.50 92 PHE A C 1
ATOM 704 O O . PHE A 1 92 ? 29.850 -15.648 -16.216 1.00 93.50 92 PHE A O 1
ATOM 711 N N . TYR A 1 93 ? 30.964 -14.388 -14.732 1.00 94.38 93 TYR A N 1
ATOM 712 C CA . TYR A 1 93 ? 30.581 -15.167 -13.564 1.00 94.38 93 TYR A CA 1
ATOM 713 C C . TYR A 1 93 ? 29.374 -14.531 -12.853 1.00 94.38 93 TYR A C 1
ATOM 715 O O . TYR A 1 93 ? 29.518 -13.542 -12.139 1.00 94.38 93 TYR A O 1
ATOM 723 N N . ASP A 1 94 ? 28.184 -15.108 -13.049 1.00 92.12 94 ASP A N 1
ATOM 724 C CA . ASP A 1 94 ? 26.874 -14.593 -12.593 1.00 92.12 94 ASP A CA 1
ATOM 725 C C . ASP A 1 94 ? 26.538 -14.906 -11.116 1.00 92.12 94 ASP A C 1
ATOM 727 O O . ASP A 1 94 ? 25.385 -14.855 -10.730 1.00 92.12 94 ASP A O 1
ATOM 731 N N . ASP A 1 95 ? 27.508 -15.322 -10.297 1.00 92.62 95 ASP A N 1
ATOM 732 C CA . ASP A 1 95 ? 27.363 -15.887 -8.936 1.00 92.62 95 ASP A CA 1
ATOM 733 C C . ASP A 1 95 ? 26.046 -15.603 -8.169 1.00 92.62 95 ASP A C 1
ATOM 735 O O . ASP A 1 95 ? 25.958 -14.757 -7.275 1.00 92.62 95 ASP A O 1
ATOM 739 N N . ARG A 1 96 ? 24.985 -16.356 -8.479 1.00 95.25 96 ARG A N 1
ATOM 740 C CA . ARG A 1 96 ? 23.672 -16.172 -7.840 1.00 95.25 96 ARG A CA 1
ATOM 741 C C . ARG A 1 96 ? 23.624 -16.767 -6.439 1.00 95.25 96 ARG A C 1
ATOM 743 O O . ARG A 1 96 ? 22.702 -16.479 -5.671 1.00 95.25 96 ARG A O 1
ATOM 750 N N . GLU A 1 97 ? 24.585 -17.623 -6.109 1.00 94.62 97 GLU A N 1
ATOM 751 C CA . GLU A 1 97 ? 24.610 -18.365 -4.855 1.00 94.62 97 GLU A CA 1
ATOM 752 C C . GLU A 1 97 ? 24.945 -17.458 -3.667 1.00 94.62 97 GLU A C 1
ATOM 754 O O . GLU A 1 97 ? 24.436 -17.698 -2.572 1.00 94.62 97 GLU A O 1
ATOM 759 N N . MET A 1 98 ? 25.662 -16.346 -3.894 1.00 95.88 98 MET A N 1
ATOM 760 C CA . MET A 1 98 ? 26.042 -15.390 -2.843 1.00 95.88 98 MET A CA 1
ATOM 761 C C . MET A 1 98 ? 24.851 -14.849 -2.021 1.00 95.88 98 MET A C 1
ATOM 763 O O . MET A 1 98 ? 25.004 -14.501 -0.851 1.00 95.88 98 MET A O 1
ATOM 767 N N . TYR A 1 99 ? 23.647 -14.790 -2.605 1.00 96.25 99 TYR A N 1
ATOM 768 C CA . TYR A 1 99 ? 22.442 -14.283 -1.934 1.00 96.25 99 TYR A CA 1
ATOM 769 C C . TYR A 1 99 ? 21.692 -15.355 -1.147 1.00 96.25 99 TYR A C 1
ATOM 771 O O . TYR A 1 99 ? 20.832 -15.013 -0.330 1.00 96.25 99 TYR A O 1
ATOM 779 N N . GLN A 1 100 ? 21.951 -16.639 -1.422 1.00 91.25 100 GLN A N 1
ATOM 780 C CA . GLN A 1 100 ? 21.076 -17.727 -0.998 1.00 91.25 100 GLN A CA 1
ATOM 781 C C . GLN A 1 100 ? 20.932 -17.775 0.514 1.00 91.25 100 GLN A C 1
ATOM 783 O O . GLN A 1 100 ? 19.807 -17.766 0.990 1.00 91.25 100 GLN A O 1
ATOM 788 N N . GLU A 1 101 ? 22.024 -17.763 1.273 1.00 91.12 101 GLU A N 1
ATOM 789 C CA . GLU A 1 101 ? 21.946 -17.901 2.732 1.00 91.12 101 GLU A CA 1
ATOM 790 C C . GLU A 1 101 ? 21.231 -16.715 3.397 1.00 91.12 101 GLU A C 1
ATOM 792 O O . GLU A 1 101 ? 20.371 -16.913 4.258 1.00 91.12 101 GLU A O 1
ATOM 797 N N . VAL A 1 102 ? 21.506 -15.486 2.944 1.00 93.81 102 VAL A N 1
ATOM 798 C CA . VAL A 1 102 ? 20.901 -14.265 3.508 1.00 93.81 102 VAL A CA 1
ATOM 799 C C . VAL A 1 102 ? 19.422 -14.164 3.163 1.00 93.81 102 VAL A C 1
ATOM 801 O O . VAL A 1 102 ? 18.594 -13.900 4.029 1.00 93.81 102 VAL A O 1
ATOM 804 N N . LEU A 1 103 ? 19.057 -14.384 1.901 1.00 91.88 103 LEU A N 1
ATOM 805 C CA . LEU A 1 103 ? 17.659 -14.283 1.494 1.00 91.88 103 LEU A CA 1
ATOM 806 C C . LEU A 1 103 ? 16.850 -15.494 1.941 1.00 91.88 103 LEU A C 1
ATOM 808 O O . LEU A 1 103 ? 15.664 -15.356 2.212 1.00 91.88 103 LEU A O 1
ATOM 812 N N . LYS A 1 104 ? 17.454 -16.677 2.059 1.00 90.00 104 LYS A N 1
ATOM 813 C CA . LYS A 1 104 ? 16.770 -17.863 2.579 1.00 90.00 104 LYS A CA 1
ATOM 814 C C . LYS A 1 104 ? 16.377 -17.680 4.033 1.00 90.00 104 LYS A C 1
ATOM 816 O O . LYS A 1 104 ? 15.252 -18.040 4.351 1.00 90.00 104 LYS A O 1
ATOM 821 N N . SER A 1 105 ? 17.233 -17.126 4.896 1.00 86.50 105 SER A N 1
ATOM 822 C CA . SER A 1 105 ? 16.853 -16.862 6.291 1.00 86.50 105 SER A CA 1
ATOM 823 C C . SER A 1 105 ? 15.727 -15.829 6.371 1.00 86.50 105 SER A C 1
ATOM 825 O O . SER A 1 105 ? 14.704 -16.101 6.991 1.00 86.50 105 SER A O 1
ATOM 827 N N . LEU A 1 106 ? 15.840 -14.720 5.635 1.00 86.75 106 LEU A N 1
ATOM 828 C CA . LEU A 1 106 ? 14.817 -13.668 5.591 1.00 86.75 106 LEU A CA 1
ATOM 829 C C . LEU A 1 106 ? 13.474 -14.170 5.035 1.00 86.75 106 LEU A C 1
ATOM 831 O O . LEU A 1 106 ? 12.409 -13.876 5.580 1.00 86.75 106 LEU A O 1
ATOM 835 N N . ARG A 1 107 ? 13.505 -14.974 3.967 1.00 86.75 107 ARG A N 1
ATOM 836 C CA . ARG A 1 107 ? 12.307 -15.585 3.373 1.00 86.75 107 ARG A CA 1
ATOM 837 C C . ARG A 1 107 ? 11.751 -16.704 4.246 1.00 86.75 107 ARG A C 1
ATOM 839 O O . ARG A 1 107 ? 10.537 -16.865 4.298 1.00 86.75 107 ARG A O 1
ATOM 846 N N . ALA A 1 108 ? 12.599 -17.470 4.931 1.00 78.69 108 ALA A N 1
ATOM 847 C CA . ALA A 1 108 ? 12.170 -18.508 5.862 1.00 78.69 108 ALA A CA 1
ATOM 848 C C . ALA A 1 108 ? 11.508 -17.902 7.096 1.00 78.69 108 ALA A C 1
ATOM 850 O O . ALA A 1 108 ? 10.494 -18.429 7.523 1.00 78.69 108 ALA A O 1
ATOM 851 N N . GLU A 1 109 ? 12.007 -16.787 7.629 1.00 72.06 109 GLU A N 1
ATOM 852 C CA . GLU A 1 109 ? 11.333 -16.043 8.696 1.00 72.06 109 GLU A CA 1
ATOM 853 C C . GLU A 1 109 ? 9.955 -15.565 8.226 1.00 72.06 109 GLU A C 1
ATOM 855 O O . GLU A 1 109 ? 8.951 -15.870 8.873 1.00 72.06 109 GLU A O 1
ATOM 860 N N . ALA A 1 110 ? 9.885 -14.953 7.039 1.00 68.50 110 ALA A N 1
ATOM 861 C CA . ALA A 1 110 ? 8.625 -14.522 6.434 1.00 68.50 110 ALA A CA 1
ATOM 862 C C . ALA A 1 110 ? 7.648 -15.684 6.160 1.00 68.50 110 ALA A C 1
ATOM 864 O O . ALA A 1 110 ? 6.438 -15.515 6.294 1.00 68.50 110 ALA A O 1
ATOM 865 N N . ALA A 1 111 ? 8.157 -16.865 5.795 1.00 64.69 111 ALA A N 1
ATOM 866 C CA . ALA A 1 111 ? 7.362 -18.071 5.558 1.00 64.69 111 ALA A CA 1
ATOM 867 C C . ALA A 1 111 ? 7.015 -18.839 6.849 1.00 64.69 111 ALA A C 1
ATOM 869 O O . ALA A 1 111 ? 6.017 -19.558 6.887 1.00 64.69 111 ALA A O 1
ATOM 870 N N . SER A 1 112 ? 7.830 -18.710 7.901 1.00 63.00 112 SER A N 1
ATOM 871 C CA . SER A 1 112 ? 7.621 -19.346 9.210 1.00 63.00 112 SER A CA 1
ATOM 872 C C . SER A 1 112 ? 6.495 -18.684 9.991 1.00 63.00 112 SER A C 1
ATOM 874 O O . SER A 1 112 ? 5.838 -19.333 10.809 1.00 63.00 112 SER A O 1
ATOM 876 N N . GLU A 1 113 ? 6.205 -17.419 9.683 1.00 64.75 113 GLU A N 1
ATOM 877 C CA . GLU A 1 113 ? 4.920 -16.837 10.002 1.00 64.75 113 GLU A CA 1
ATOM 878 C C . GLU A 1 113 ? 3.864 -17.527 9.130 1.00 64.75 113 GLU A C 1
ATOM 880 O O . GLU A 1 113 ? 3.537 -17.046 8.046 1.00 64.75 113 GLU A O 1
ATOM 885 N N . GLY A 1 114 ? 3.349 -18.673 9.588 1.00 74.69 114 GLY A N 1
ATOM 886 C CA . GLY A 1 114 ? 2.316 -19.455 8.906 1.00 74.69 114 GLY A CA 1
ATOM 887 C C . GLY A 1 114 ? 1.117 -18.616 8.425 1.00 74.69 114 GLY A C 1
ATOM 888 O O . GLY A 1 114 ? 1.050 -17.410 8.691 1.00 74.69 114 GLY A O 1
ATOM 889 N N . PRO A 1 115 ? 0.153 -19.223 7.706 1.00 81.56 115 PRO A N 1
ATOM 890 C CA . PRO A 1 115 ? -0.962 -18.490 7.103 1.00 81.56 115 PRO A CA 1
ATOM 891 C C . PRO A 1 115 ? -1.561 -17.521 8.121 1.00 81.56 115 PRO A C 1
ATOM 893 O O . PRO A 1 115 ? -1.851 -17.924 9.247 1.00 81.56 115 PRO A O 1
ATOM 896 N N . TYR A 1 116 ? -1.656 -16.239 7.753 1.00 88.38 116 TYR A N 1
ATOM 897 C CA . TYR A 1 116 ? -2.100 -15.201 8.677 1.00 88.38 116 TYR A CA 1
ATOM 898 C C . TYR A 1 116 ? -3.440 -15.609 9.289 1.00 88.38 116 TYR A C 1
ATOM 900 O O . TYR A 1 116 ? -4.420 -15.836 8.579 1.00 88.38 116 TYR A O 1
ATOM 908 N N . GLN A 1 117 ? -3.473 -15.712 10.614 1.00 90.19 117 GLN A N 1
ATOM 909 C CA . GLN A 1 117 ? -4.697 -15.958 11.358 1.00 90.19 117 GLN A CA 1
ATOM 910 C C . GLN A 1 117 ? -5.095 -14.662 12.040 1.00 90.19 117 GLN A C 1
ATOM 912 O O . GLN A 1 117 ? -4.362 -14.124 12.873 1.00 90.19 117 GLN A O 1
ATOM 917 N N . ARG A 1 118 ? -6.272 -14.155 11.671 1.00 93.38 118 ARG A N 1
ATOM 918 C CA . ARG A 1 118 ? -6.858 -12.989 12.323 1.00 93.38 118 ARG A CA 1
ATOM 919 C C . ARG A 1 118 ? -7.055 -13.310 13.807 1.00 93.38 118 ARG A C 1
ATOM 921 O O . ARG A 1 118 ? -7.696 -14.304 14.147 1.00 93.38 118 ARG A O 1
ATOM 928 N N . ALA A 1 119 ? -6.497 -12.473 14.680 1.00 92.44 119 ALA A N 1
ATOM 929 C CA . ALA A 1 119 ? -6.692 -12.610 16.119 1.00 92.44 119 ALA A CA 1
ATOM 930 C C . ALA A 1 119 ? -8.184 -12.476 16.463 1.00 92.44 119 ALA A C 1
ATOM 932 O O . ALA A 1 119 ? -8.886 -11.653 15.873 1.00 92.44 119 ALA A O 1
ATOM 933 N N . ALA A 1 120 ? -8.659 -13.273 17.421 1.00 93.69 120 ALA A N 1
ATOM 934 C CA . ALA A 1 120 ? -10.022 -13.147 17.917 1.00 93.69 120 ALA A CA 1
ATOM 935 C C . ALA A 1 120 ? -10.233 -11.759 18.544 1.00 93.69 120 ALA A C 1
ATOM 937 O O . ALA A 1 120 ? -9.382 -11.267 19.289 1.00 93.69 120 ALA A O 1
ATOM 938 N N . SER A 1 121 ? -11.369 -11.134 18.242 1.00 94.81 121 SER A N 1
ATOM 939 C CA . SER A 1 121 ? -11.727 -9.830 18.798 1.00 94.81 121 SER A CA 1
ATOM 940 C C . SER A 1 121 ? -12.121 -9.945 20.269 1.00 94.81 121 SER A C 1
ATOM 942 O O . SER A 1 121 ? -12.866 -10.846 20.653 1.00 94.81 121 SER A O 1
ATOM 944 N N . SER A 1 122 ? -11.632 -9.013 21.091 1.00 96.94 122 SER A N 1
ATOM 945 C CA . SER A 1 122 ? -12.079 -8.867 22.479 1.00 96.94 122 SER A CA 1
ATOM 946 C C . SER A 1 122 ? -13.493 -8.278 22.547 1.00 96.94 122 SER A C 1
ATOM 948 O O . SER A 1 122 ? -13.980 -7.694 21.575 1.00 96.94 122 SER A O 1
ATOM 950 N N . GLU A 1 123 ? -14.155 -8.376 23.701 1.00 97.81 123 GLU A N 1
ATOM 951 C CA . GLU A 1 123 ? -15.485 -7.780 23.908 1.00 97.81 123 GLU A CA 1
ATOM 952 C C . GLU A 1 123 ? -15.479 -6.254 23.704 1.00 97.81 123 GLU A C 1
ATOM 954 O O . GLU A 1 123 ? -16.422 -5.686 23.141 1.00 97.81 123 GLU A O 1
ATOM 959 N N . GLU A 1 124 ? -14.392 -5.579 24.088 1.00 97.81 124 GLU A N 1
ATOM 960 C CA . GLU A 1 124 ? -14.217 -4.146 23.846 1.00 97.81 124 GLU A CA 1
ATOM 961 C C . GLU A 1 124 ? -14.096 -3.843 22.348 1.00 97.81 124 GLU A C 1
ATOM 963 O O . GLU A 1 124 ? -14.686 -2.875 21.866 1.00 97.81 124 GLU A O 1
ATOM 968 N N . ALA A 1 125 ? -13.373 -4.679 21.593 1.00 97.62 125 ALA A N 1
ATOM 969 C CA . ALA A 1 125 ? -13.265 -4.537 20.142 1.00 97.62 125 ALA A CA 1
ATOM 970 C C . ALA A 1 125 ? -14.622 -4.752 19.452 1.00 97.62 125 ALA A C 1
ATOM 972 O O . ALA A 1 125 ? -14.989 -3.971 18.576 1.00 97.62 125 ALA A O 1
ATOM 973 N N . LEU A 1 126 ? -15.409 -5.740 19.888 1.00 98.06 126 LEU A N 1
ATOM 974 C CA . LEU A 1 126 ? -16.764 -5.976 19.374 1.00 98.06 126 LEU A CA 1
ATOM 975 C C . LEU A 1 126 ? -17.711 -4.803 19.677 1.00 98.06 126 LEU A C 1
ATOM 977 O O . LEU A 1 126 ? -18.510 -4.402 18.828 1.00 98.06 126 LEU A O 1
ATOM 981 N N . SER A 1 127 ? -17.582 -4.194 20.857 1.00 98.19 127 SER A N 1
ATOM 982 C CA . SER A 1 127 ? -18.330 -2.981 21.209 1.00 98.19 127 SER A CA 1
ATOM 983 C C . SER A 1 127 ? -17.953 -1.803 20.301 1.00 98.19 127 SER A C 1
ATOM 985 O O . SER A 1 127 ? -18.827 -1.078 19.822 1.00 98.19 127 SER A O 1
ATOM 987 N N . ALA A 1 128 ? -16.661 -1.635 20.000 1.00 98.44 128 ALA A N 1
ATOM 988 C CA . ALA A 1 128 ? -16.186 -0.624 19.057 1.00 98.44 128 ALA A CA 1
ATOM 989 C C . ALA A 1 128 ? -16.675 -0.883 17.620 1.00 98.44 128 ALA A C 1
ATOM 991 O O . ALA A 1 128 ? -17.080 0.058 16.937 1.00 98.44 128 ALA A O 1
ATOM 992 N N . VAL A 1 129 ? -16.706 -2.146 17.176 1.00 98.50 129 VAL A N 1
ATOM 993 C CA . VAL A 1 129 ? -17.280 -2.555 15.881 1.00 98.50 129 VAL A CA 1
ATOM 994 C C . VAL A 1 129 ? -18.735 -2.102 15.763 1.00 98.50 129 VAL A C 1
ATOM 996 O O . VAL A 1 129 ? -19.090 -1.472 14.766 1.00 98.50 129 VAL A O 1
ATOM 999 N N . ALA A 1 130 ? -19.563 -2.341 16.785 1.00 98.44 130 ALA A N 1
ATOM 1000 C CA . ALA A 1 130 ? -20.965 -1.922 16.774 1.00 98.44 130 ALA A CA 1
ATOM 1001 C C . ALA A 1 130 ? -21.119 -0.392 16.656 1.00 98.44 130 ALA A C 1
ATOM 1003 O O . ALA A 1 130 ? -21.947 0.096 15.883 1.00 98.44 130 ALA A O 1
ATOM 1004 N N . LEU A 1 131 ? -20.283 0.376 17.367 1.00 98.56 131 LEU A N 1
ATOM 1005 C CA . LEU A 1 131 ? -20.265 1.841 17.264 1.00 98.56 131 LEU A CA 1
ATOM 1006 C C . LEU A 1 131 ? -19.867 2.319 15.861 1.00 98.56 131 LEU A C 1
ATOM 1008 O O . LEU A 1 131 ? -20.473 3.254 15.338 1.00 98.56 131 LEU A O 1
ATOM 1012 N N . LEU A 1 132 ? -18.869 1.684 15.241 1.00 98.56 132 LEU A N 1
ATOM 1013 C CA . LEU A 1 132 ? -18.415 2.022 13.890 1.00 98.56 132 LEU A CA 1
ATOM 1014 C C . LEU A 1 132 ? -19.465 1.684 12.830 1.00 98.56 132 LEU A C 1
ATOM 1016 O O . LEU A 1 132 ? -19.678 2.475 11.916 1.00 98.56 132 LEU A O 1
ATOM 1020 N N . GLN A 1 133 ? -20.161 0.554 12.957 1.00 98.25 133 GLN A N 1
ATOM 1021 C CA . GLN A 1 133 ? -21.244 0.181 12.040 1.00 98.25 133 GLN A CA 1
ATOM 1022 C C . GLN A 1 133 ? -22.393 1.194 12.067 1.00 98.25 133 GLN A C 1
ATOM 1024 O O . GLN A 1 133 ? -22.928 1.546 11.017 1.00 98.25 133 GLN A O 1
ATOM 1029 N N . ALA A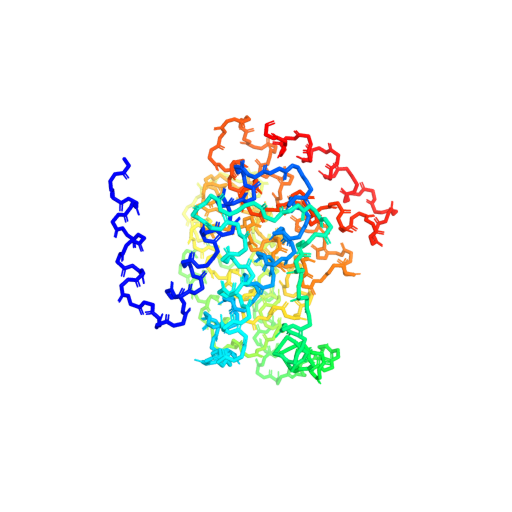 1 134 ? -22.737 1.697 13.254 1.00 98.00 134 ALA A N 1
ATOM 1030 C CA . ALA A 1 134 ? -23.781 2.702 13.437 1.00 98.00 134 ALA A CA 1
ATOM 1031 C C . ALA A 1 134 ? -23.319 4.143 13.131 1.00 98.00 134 ALA A C 1
ATOM 1033 O O . ALA A 1 134 ? -24.106 5.081 13.273 1.00 98.00 134 ALA A O 1
ATOM 1034 N N . TRP A 1 135 ? -22.057 4.354 12.737 1.00 98.44 135 TRP A N 1
ATOM 1035 C CA . TRP A 1 135 ? -21.494 5.697 12.617 1.00 98.44 135 TRP A CA 1
ATOM 1036 C C . TRP A 1 135 ? -22.113 6.495 11.464 1.00 98.44 135 TRP A C 1
ATOM 1038 O O . TRP A 1 135 ? -22.060 6.084 10.306 1.00 98.44 135 TRP A O 1
ATOM 1048 N N . SER A 1 136 ? -22.632 7.688 11.749 1.00 97.00 136 SER A N 1
ATOM 1049 C CA . SER A 1 136 ? -23.232 8.577 10.740 1.00 97.00 136 SER A CA 1
ATOM 1050 C C . SER A 1 136 ? -22.694 10.012 10.767 1.00 97.00 136 SER A C 1
ATOM 1052 O O . SER A 1 136 ? -23.086 10.826 9.935 1.00 97.00 136 SER A O 1
ATOM 1054 N N . GLU A 1 137 ? -21.808 10.359 11.709 1.00 96.94 137 GLU A N 1
ATOM 1055 C CA . GLU A 1 137 ? -21.280 11.724 11.831 1.00 96.94 137 GLU A CA 1
ATOM 1056 C C . GLU A 1 137 ? -20.191 11.974 10.770 1.00 96.94 137 GLU A C 1
ATOM 1058 O O . GLU A 1 137 ? -19.091 11.429 10.864 1.00 96.94 137 GLU A O 1
ATOM 1063 N N . THR A 1 138 ? -20.488 12.820 9.778 1.00 96.69 138 THR A N 1
ATOM 1064 C CA . THR A 1 138 ? -19.606 13.139 8.634 1.00 96.69 138 THR A CA 1
ATOM 1065 C C . THR A 1 138 ? -18.886 14.486 8.752 1.00 96.69 138 THR A C 1
ATOM 1067 O O . THR A 1 138 ? -18.170 14.900 7.838 1.00 96.69 138 THR A O 1
ATOM 1070 N N . THR A 1 139 ? -19.064 15.193 9.871 1.00 96.12 139 THR A N 1
ATOM 1071 C CA . THR A 1 139 ? -18.336 16.436 10.166 1.00 96.12 139 THR A CA 1
ATOM 1072 C C . THR A 1 139 ? -16.849 16.139 10.402 1.00 96.12 139 THR A C 1
ATOM 1074 O O . THR A 1 139 ? -16.501 15.015 10.777 1.00 96.12 139 THR A O 1
ATOM 1077 N N . PRO A 1 140 ? -15.938 17.118 10.252 1.00 96.12 140 PRO A N 1
ATOM 1078 C CA . PRO A 1 140 ? -14.529 16.918 10.600 1.00 96.12 140 PRO A CA 1
ATOM 1079 C C . PRO A 1 140 ? -14.327 16.440 12.046 1.00 96.12 140 PRO A C 1
ATOM 1081 O O . PRO A 1 140 ? -13.478 15.591 12.310 1.00 96.12 140 PRO A O 1
ATOM 1084 N N . GLN A 1 141 ? -15.137 16.937 12.986 1.00 97.06 141 GLN A N 1
ATOM 1085 C CA . GLN A 1 141 ? -15.110 16.502 14.383 1.00 97.06 141 GLN A CA 1
ATOM 1086 C C . GLN A 1 141 ? -15.572 15.049 14.532 1.00 97.06 141 GLN A C 1
ATOM 1088 O O . GLN A 1 141 ? -14.940 14.294 15.271 1.00 97.06 141 GLN A O 1
ATOM 1093 N N . GLY A 1 142 ? -16.633 14.650 13.826 1.00 97.75 142 GLY A N 1
ATOM 1094 C CA . GLY A 1 142 ? -17.118 13.273 13.790 1.00 97.75 142 GLY A CA 1
ATOM 1095 C C . GLY A 1 142 ? -16.064 12.313 13.261 1.00 97.75 142 GLY A C 1
ATOM 1096 O O . GLY A 1 142 ? -15.690 11.365 13.945 1.00 97.75 142 GLY A O 1
ATOM 1097 N N . ILE A 1 143 ? -15.488 12.613 12.100 1.00 97.94 143 ILE A N 1
ATOM 1098 C CA . ILE A 1 143 ? -14.408 11.801 11.527 1.00 97.94 143 ILE A CA 1
ATOM 1099 C C . ILE A 1 143 ? -13.181 11.761 12.450 1.00 97.94 143 ILE A C 1
ATOM 1101 O O . ILE A 1 143 ? -12.580 10.703 12.622 1.00 97.94 143 ILE A O 1
ATOM 1105 N N . GLY A 1 144 ? -12.862 12.856 13.146 1.00 98.19 144 GLY A N 1
ATOM 1106 C CA . GLY A 1 144 ? -11.813 12.865 14.169 1.00 98.19 144 GLY A CA 1
ATOM 1107 C C . GLY A 1 144 ? -12.106 11.955 15.372 1.00 98.19 144 GLY A C 1
ATOM 1108 O O . GLY A 1 144 ? -11.186 11.341 15.915 1.00 98.19 144 GLY A O 1
ATOM 1109 N N . LYS A 1 145 ? -13.369 11.822 15.801 1.00 98.56 145 LYS A N 1
ATOM 1110 C CA . LYS A 1 145 ? -13.756 10.856 16.848 1.00 98.56 145 LYS A CA 1
ATOM 1111 C C . LYS A 1 145 ? -13.678 9.416 16.338 1.00 98.56 145 LYS A C 1
ATOM 1113 O O . LYS A 1 145 ? -13.167 8.566 17.062 1.00 98.56 145 LYS A O 1
ATOM 1118 N N . LEU A 1 146 ? -14.124 9.162 15.106 1.00 98.56 146 LEU A N 1
ATOM 1119 C CA . LEU A 1 146 ? -13.990 7.857 14.454 1.00 98.56 146 LEU A CA 1
ATOM 1120 C C . LEU A 1 146 ? -12.515 7.441 14.389 1.00 98.56 146 LEU A C 1
ATOM 1122 O O . LEU A 1 146 ? -12.174 6.332 14.789 1.00 98.56 146 LEU A O 1
ATOM 1126 N N . GLN A 1 147 ? -11.625 8.348 13.973 1.00 98.56 147 GLN A N 1
ATOM 1127 C CA . GLN A 1 147 ? -10.184 8.094 13.946 1.00 98.56 147 GLN A CA 1
ATOM 1128 C C . GLN A 1 147 ? -9.638 7.743 15.335 1.00 98.56 147 GLN A C 1
ATOM 1130 O O . GLN A 1 147 ? -8.892 6.780 15.466 1.00 98.56 147 GLN A O 1
ATOM 1135 N N . LYS A 1 148 ? -10.026 8.482 16.383 1.00 98.56 148 LYS A N 1
ATOM 1136 C CA . LYS A 1 148 ? -9.609 8.169 17.762 1.00 98.56 148 LYS A CA 1
ATOM 1137 C C . LYS A 1 148 ? -10.057 6.777 18.199 1.00 98.56 148 LYS A C 1
ATOM 1139 O O . LYS A 1 148 ? -9.289 6.092 18.867 1.00 98.56 148 LYS A O 1
ATOM 1144 N N . LEU A 1 149 ? -11.267 6.364 17.819 1.00 98.62 149 LEU A N 1
ATOM 1145 C CA . LEU A 1 149 ? -11.768 5.022 18.103 1.00 98.62 149 LEU A CA 1
ATOM 1146 C C . LEU A 1 149 ? -10.932 3.958 17.376 1.00 98.62 149 LEU A C 1
ATOM 1148 O O . LEU A 1 149 ? -10.514 2.987 17.998 1.00 98.62 149 LEU A O 1
ATOM 1152 N N . LEU A 1 150 ? -10.604 4.177 16.100 1.00 98.50 150 LEU A N 1
ATOM 1153 C CA . LEU A 1 150 ? -9.702 3.295 15.354 1.00 98.50 150 LEU A CA 1
ATOM 1154 C C . LEU A 1 150 ? -8.310 3.207 15.993 1.00 98.50 150 LEU A C 1
ATOM 1156 O O . LEU A 1 150 ? -7.772 2.110 16.109 1.00 98.50 150 LEU A O 1
ATOM 1160 N N . THR A 1 151 ? -7.740 4.324 16.447 1.00 98.12 151 THR A N 1
ATOM 1161 C CA . THR A 1 151 ? -6.433 4.342 17.124 1.00 98.12 151 THR A CA 1
ATOM 1162 C C . THR A 1 151 ? -6.469 3.616 18.469 1.00 98.12 151 THR A C 1
ATOM 1164 O O . THR A 1 151 ? -5.548 2.870 18.780 1.00 98.12 151 THR A O 1
ATOM 1167 N N . ALA A 1 152 ? -7.539 3.774 19.253 1.00 98.06 152 ALA A N 1
ATOM 1168 C CA . ALA A 1 152 ? -7.691 3.072 20.531 1.00 98.06 152 ALA A CA 1
ATOM 1169 C C . ALA A 1 152 ? -7.739 1.539 20.373 1.00 98.06 152 ALA A C 1
ATOM 1171 O O . ALA A 1 152 ? -7.407 0.812 21.306 1.00 98.06 152 ALA A O 1
ATOM 1172 N N . HIS A 1 153 ? -8.110 1.055 19.185 1.00 97.88 153 HIS A N 1
ATOM 1173 C CA . HIS A 1 153 ? -8.201 -0.362 18.837 1.00 97.88 153 HIS A CA 1
ATOM 1174 C C . HIS A 1 153 ? -7.282 -0.727 17.655 1.00 97.88 153 HIS A C 1
ATOM 1176 O O . HIS A 1 153 ? -7.617 -1.580 16.831 1.00 97.88 153 HIS A O 1
ATOM 1182 N N . GLU A 1 154 ? -6.098 -0.113 17.565 1.00 96.62 154 GLU A N 1
ATOM 1183 C CA . GLU A 1 154 ? -5.143 -0.335 16.463 1.00 96.62 154 GLU A CA 1
ATOM 1184 C C . 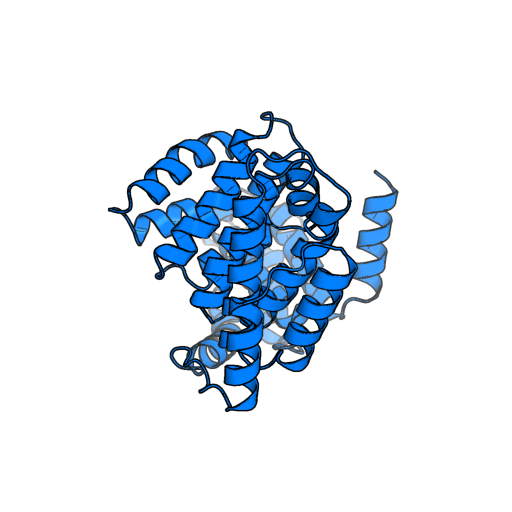GLU A 1 154 ? -4.612 -1.779 16.361 1.00 96.62 154 GLU A C 1
ATOM 1186 O O . GLU A 1 154 ? -4.029 -2.164 15.349 1.00 96.62 154 GLU A O 1
ATOM 1191 N N . ALA A 1 155 ? -4.791 -2.592 17.406 1.00 95.50 155 ALA A N 1
ATOM 1192 C CA . ALA A 1 155 ? -4.422 -4.007 17.419 1.00 95.50 155 ALA A CA 1
ATOM 1193 C C . ALA A 1 155 ? -5.523 -4.940 16.873 1.00 95.50 155 ALA A C 1
ATOM 1195 O O . ALA A 1 155 ? -5.235 -6.102 16.596 1.00 95.50 155 ALA A O 1
ATOM 1196 N N . SER A 1 156 ? -6.756 -4.456 16.676 1.00 97.75 156 SER A N 1
ATOM 1197 C CA . SER A 1 156 ? -7.861 -5.260 16.138 1.00 97.75 156 SER A CA 1
ATOM 1198 C C . SER A 1 156 ? -8.044 -5.024 14.638 1.00 97.75 156 SER A C 1
ATOM 1200 O O . SER A 1 156 ? -8.499 -3.959 14.217 1.00 97.75 156 SER A O 1
ATOM 1202 N N . ALA A 1 157 ? -7.738 -6.046 13.832 1.00 97.44 157 ALA A N 1
ATOM 1203 C CA . ALA A 1 157 ? -7.953 -6.015 12.385 1.00 97.44 157 ALA A CA 1
ATOM 1204 C C . ALA A 1 157 ? -9.436 -5.821 12.031 1.00 97.44 157 ALA A C 1
ATOM 1206 O O . ALA A 1 157 ? -9.756 -5.077 11.110 1.00 97.44 157 ALA A O 1
ATOM 1207 N N . GLU A 1 158 ? -10.343 -6.439 12.795 1.00 98.25 158 GLU A N 1
ATOM 1208 C CA . GLU A 1 158 ? -11.790 -6.320 12.591 1.00 98.25 158 GLU A CA 1
ATOM 1209 C C . GLU A 1 158 ? -12.279 -4.883 12.810 1.00 98.25 158 GLU A C 1
ATOM 1211 O O . GLU A 1 158 ? -13.018 -4.353 11.982 1.00 98.25 158 GLU A O 1
ATOM 1216 N N . VAL A 1 159 ? -11.813 -4.211 13.871 1.00 98.50 159 VAL A N 1
ATOM 1217 C CA . VAL A 1 159 ? -12.154 -2.802 14.121 1.00 98.50 159 VAL A CA 1
ATOM 1218 C C . VAL A 1 159 ? -11.654 -1.908 12.983 1.00 98.50 159 VAL A C 1
ATOM 1220 O O . VAL A 1 159 ? -12.407 -1.053 12.507 1.00 98.50 159 VAL A O 1
ATOM 1223 N N . GLN A 1 160 ? -10.425 -2.127 12.496 1.00 98.56 160 GLN A N 1
ATOM 1224 C CA . GLN A 1 160 ? -9.908 -1.383 11.342 1.00 98.56 160 GLN A CA 1
ATOM 1225 C C . GLN A 1 160 ? -10.722 -1.654 10.072 1.00 98.56 160 GLN A C 1
ATOM 1227 O O . GLN A 1 160 ? -11.113 -0.706 9.391 1.00 98.56 160 GLN A O 1
ATOM 1232 N N . GLU A 1 161 ? -11.011 -2.921 9.758 1.00 98.62 161 GLU A N 1
ATOM 1233 C CA . GLU A 1 161 ? -11.786 -3.299 8.574 1.00 98.62 161 GLU A CA 1
ATOM 1234 C C . GLU A 1 161 ? -13.170 -2.644 8.593 1.00 98.62 161 GLU A C 1
ATOM 1236 O O . GLU A 1 161 ? -13.573 -2.016 7.611 1.00 98.62 161 GLU A O 1
ATOM 1241 N N . VAL A 1 162 ? -13.890 -2.741 9.713 1.00 98.69 162 VAL A N 1
ATOM 1242 C CA . VAL A 1 162 ? -15.244 -2.195 9.855 1.00 98.69 162 VAL A CA 1
ATOM 1243 C C . VAL A 1 162 ? -15.238 -0.672 9.780 1.00 98.69 162 VAL A C 1
ATOM 1245 O O . VAL A 1 162 ? -16.057 -0.095 9.062 1.00 98.69 162 VAL A O 1
ATOM 1248 N N . GLY A 1 163 ? -14.314 0.000 10.470 1.00 98.69 163 GLY A N 1
ATOM 1249 C CA . GLY A 1 163 ? -14.256 1.460 10.435 1.00 98.69 163 GLY A CA 1
ATOM 1250 C C . GLY A 1 163 ? -13.893 1.998 9.053 1.00 98.69 163 GLY A C 1
ATOM 1251 O O . GLY A 1 163 ? -14.559 2.912 8.567 1.00 98.69 163 GLY A O 1
ATOM 1252 N N . ILE A 1 164 ? -12.915 1.394 8.367 1.00 98.69 164 ILE A N 1
ATOM 1253 C CA . ILE A 1 164 ? -12.568 1.757 6.983 1.00 98.69 164 ILE A CA 1
ATOM 1254 C C . ILE A 1 164 ? -13.742 1.457 6.042 1.00 98.69 164 ILE A C 1
ATOM 1256 O O . ILE A 1 164 ? -14.099 2.298 5.216 1.00 98.69 164 ILE A O 1
ATOM 1260 N N . THR A 1 165 ? -14.406 0.309 6.198 1.00 98.62 165 THR A N 1
ATOM 1261 C CA . THR A 1 165 ? -15.618 -0.023 5.432 1.00 98.62 165 THR A CA 1
ATOM 1262 C C . THR A 1 165 ? -16.691 1.042 5.608 1.00 98.62 165 THR A C 1
ATOM 1264 O O . THR A 1 165 ? -17.279 1.490 4.620 1.00 98.62 165 THR A O 1
ATOM 1267 N N . ARG A 1 166 ? -16.926 1.503 6.843 1.00 98.38 166 ARG A N 1
ATOM 1268 C CA . ARG A 1 166 ? -17.917 2.547 7.098 1.00 98.38 166 ARG A CA 1
ATOM 1269 C C . ARG A 1 166 ? -17.531 3.872 6.450 1.00 98.38 166 ARG A C 1
ATOM 1271 O O . ARG A 1 166 ? -18.405 4.496 5.857 1.00 98.38 166 ARG A O 1
ATOM 1278 N N . LEU A 1 167 ? -16.256 4.271 6.473 1.00 98.19 167 LEU A N 1
ATOM 1279 C CA . LEU A 1 167 ? -15.788 5.450 5.727 1.00 98.19 167 LEU A CA 1
ATOM 1280 C C . LEU A 1 167 ? -16.104 5.337 4.227 1.00 98.19 167 LEU A C 1
ATOM 1282 O O . LEU A 1 167 ? -16.566 6.302 3.621 1.00 98.19 167 LEU A O 1
ATOM 1286 N N . GLY A 1 168 ? -15.917 4.152 3.638 1.00 97.62 168 GLY A N 1
ATOM 1287 C CA . GLY A 1 168 ? -16.313 3.870 2.255 1.00 97.62 168 GLY A CA 1
ATOM 1288 C C . GLY A 1 168 ? -17.818 3.989 2.015 1.00 97.62 168 GLY A C 1
ATOM 1289 O O . GLY A 1 168 ? -18.232 4.564 1.010 1.00 97.62 168 GLY A O 1
ATOM 1290 N N . GLY A 1 169 ? -18.633 3.494 2.951 1.00 97.50 169 GLY A N 1
ATOM 1291 C CA . GLY A 1 169 ? -20.089 3.650 2.924 1.00 97.50 169 GLY A CA 1
ATOM 1292 C C . GLY A 1 169 ? -20.517 5.118 2.965 1.00 97.50 169 GLY A C 1
ATOM 1293 O O . GLY A 1 169 ? -21.263 5.558 2.096 1.00 97.50 169 GLY A O 1
ATOM 1294 N N . LEU A 1 170 ? -19.955 5.896 3.893 1.00 96.56 170 LEU A N 1
ATOM 1295 C CA . LEU A 1 170 ? -20.209 7.334 4.017 1.00 96.56 170 LEU A CA 1
ATOM 1296 C C . LEU A 1 170 ? -19.816 8.102 2.741 1.00 96.56 170 LEU A C 1
ATOM 1298 O O . LEU A 1 170 ? -20.556 8.971 2.291 1.00 96.56 170 LEU A O 1
ATOM 1302 N N . LEU A 1 171 ? -18.685 7.761 2.110 1.00 95.25 171 LEU A N 1
ATOM 1303 C CA . LEU A 1 171 ? -18.291 8.337 0.815 1.00 95.25 171 LEU A CA 1
ATOM 1304 C C . LEU A 1 171 ? -19.273 7.991 -0.311 1.00 95.25 171 LEU A C 1
ATOM 1306 O O . LEU A 1 171 ? -19.539 8.826 -1.174 1.00 95.25 171 LEU A O 1
ATOM 1310 N N . ALA A 1 172 ? -19.790 6.762 -0.334 1.00 94.62 172 ALA A N 1
ATOM 1311 C CA . ALA A 1 172 ? -20.749 6.329 -1.345 1.00 94.62 172 ALA A CA 1
ATOM 1312 C C . ALA A 1 172 ? -22.116 7.010 -1.171 1.00 94.62 172 ALA A C 1
ATOM 1314 O O . ALA A 1 172 ? -22.745 7.358 -2.170 1.00 94.62 172 ALA A O 1
ATOM 1315 N N . GLU A 1 173 ? -22.539 7.239 0.076 1.00 94.00 173 GLU A N 1
ATOM 1316 C CA . GLU A 1 173 ? -23.769 7.958 0.435 1.00 94.00 173 GLU A CA 1
ATOM 1317 C C . GLU A 1 173 ? -23.747 9.418 -0.058 1.00 94.00 173 GLU A C 1
ATOM 1319 O O . GLU A 1 173 ? -24.779 9.930 -0.479 1.00 94.00 173 GLU A O 1
ATOM 1324 N N . LEU A 1 174 ? -22.572 10.060 -0.133 1.00 88.50 174 LEU A N 1
ATOM 1325 C CA . LEU A 1 174 ? -22.433 11.421 -0.673 1.00 88.50 174 LEU A CA 1
ATOM 1326 C C . LEU A 1 174 ? -22.631 11.541 -2.189 1.00 88.50 174 LEU A C 1
ATOM 1328 O O . LEU A 1 174 ? -22.690 12.655 -2.716 1.00 88.50 174 LEU A O 1
ATOM 1332 N N . LYS A 1 175 ? -22.645 10.433 -2.936 1.00 81.31 175 LYS A N 1
ATOM 1333 C CA . LYS A 1 175 ? -22.587 10.484 -4.399 1.00 81.31 175 LYS A CA 1
ATOM 1334 C C . LYS A 1 175 ? -23.850 11.141 -4.978 1.00 81.31 175 LYS A C 1
ATOM 1336 O O . LYS A 1 175 ? -24.876 10.492 -5.146 1.00 81.31 175 LYS A O 1
ATOM 1341 N N . GLY A 1 176 ? -23.731 12.413 -5.359 1.00 78.06 176 GLY A N 1
ATOM 1342 C CA . GLY A 1 176 ? -24.819 13.229 -5.915 1.00 78.06 176 GLY A CA 1
ATOM 1343 C C . GLY A 1 176 ? -25.226 14.412 -5.032 1.00 78.06 176 GLY A C 1
ATOM 1344 O O . GLY A 1 176 ? -25.956 15.288 -5.496 1.00 78.06 176 GLY A O 1
ATOM 1345 N N . GLU A 1 177 ? -24.723 14.484 -3.800 1.00 83.19 177 GLU A N 1
ATOM 1346 C CA . GLU A 1 177 ? -24.929 15.630 -2.920 1.00 83.19 177 GLU A CA 1
ATOM 1347 C C . GLU A 1 177 ? -23.873 16.712 -3.169 1.00 83.19 177 GLU A C 1
ATOM 1349 O O . GLU A 1 177 ? -22.700 16.433 -3.429 1.00 83.19 177 GLU A O 1
ATOM 1354 N N . LYS A 1 178 ? -24.284 17.982 -3.094 1.00 81.94 178 LYS A N 1
ATOM 1355 C CA . LYS A 1 178 ? -23.330 19.094 -3.145 1.00 81.94 178 LYS A CA 1
ATOM 1356 C C . LYS A 1 178 ? -22.539 19.127 -1.834 1.00 81.94 178 LYS A C 1
ATOM 1358 O O . LYS A 1 178 ? -23.165 19.037 -0.778 1.00 81.94 178 LYS A O 1
ATOM 1363 N N . PRO A 1 179 ? -21.211 19.332 -1.877 1.00 82.06 179 PRO A N 1
ATOM 1364 C CA . PRO A 1 179 ? -20.412 19.484 -0.670 1.00 82.06 179 PRO A CA 1
ATOM 1365 C C . PRO A 1 179 ? -21.005 20.557 0.253 1.00 82.06 179 PRO A C 1
ATOM 1367 O O . PRO A 1 179 ? -21.215 21.699 -0.160 1.00 82.06 179 PRO A O 1
ATOM 1370 N N . GLY A 1 180 ? -21.280 20.182 1.500 1.00 84.00 180 GLY A N 1
ATOM 1371 C CA . GLY A 1 180 ? -21.820 21.054 2.540 1.00 84.00 180 GLY A CA 1
ATOM 1372 C C . GLY A 1 180 ? -20.963 21.010 3.801 1.00 84.00 180 GLY A C 1
ATOM 1373 O O . GLY A 1 180 ? -20.043 20.204 3.918 1.00 84.00 180 GLY A O 1
ATOM 1374 N N . ALA A 1 181 ? -21.270 21.859 4.786 1.00 80.94 181 ALA A N 1
ATOM 1375 C CA . ALA A 1 181 ? -20.548 21.868 6.064 1.00 80.94 181 ALA A CA 1
ATOM 1376 C C . ALA A 1 181 ? -20.576 20.494 6.766 1.00 80.94 181 ALA A C 1
ATOM 1378 O O . ALA A 1 181 ? -19.595 20.091 7.387 1.00 80.94 181 ALA A O 1
ATOM 1379 N N . SER A 1 182 ? -21.672 19.743 6.612 1.00 82.69 182 SER A N 1
ATOM 1380 C CA . SER A 1 182 ? -21.826 18.390 7.149 1.00 82.69 182 SER A CA 1
ATOM 1381 C C . SER A 1 182 ? -20.939 17.352 6.464 1.00 82.69 182 SER A C 1
ATOM 1383 O O . SER A 1 182 ? -20.659 16.334 7.080 1.00 82.69 182 SER A O 1
ATOM 1385 N N . THR A 1 183 ? -20.467 17.584 5.238 1.00 88.44 183 THR A N 1
ATOM 1386 C CA . THR A 1 183 ? -19.722 16.592 4.439 1.00 88.44 183 THR A CA 1
ATOM 1387 C C . THR A 1 183 ? -18.221 16.883 4.390 1.00 88.44 183 THR A C 1
ATOM 1389 O O . THR A 1 183 ? -17.458 16.104 3.823 1.00 88.44 183 THR A O 1
ATOM 1392 N N . GLN A 1 184 ? -17.771 17.986 5.002 1.00 91.44 184 GLN A N 1
ATOM 1393 C CA . GLN A 1 184 ? -16.360 18.391 5.022 1.00 91.44 184 GLN A CA 1
ATOM 1394 C C . GLN A 1 184 ? -15.444 17.371 5.708 1.00 91.44 184 GLN A C 1
ATOM 1396 O O . GLN A 1 184 ? -14.264 17.306 5.373 1.00 91.44 184 GLN A O 1
ATOM 1401 N N . GLY A 1 185 ? -15.959 16.560 6.639 1.00 94.19 185 GLY A N 1
ATOM 1402 C CA . GLY A 1 185 ? -15.166 15.505 7.274 1.00 94.19 185 GLY A CA 1
ATOM 1403 C C . GLY A 1 185 ? -14.778 14.385 6.310 1.00 94.19 185 GLY A C 1
ATOM 1404 O O . GLY A 1 185 ? -13.777 13.713 6.534 1.00 94.19 185 GLY A O 1
ATOM 1405 N N . LEU A 1 186 ? -15.513 14.224 5.208 1.00 95.75 186 LEU A N 1
ATOM 1406 C CA . LEU A 1 186 ? -15.259 13.201 4.193 1.00 95.75 186 LEU A CA 1
ATOM 1407 C C . LEU A 1 186 ? -14.285 13.664 3.097 1.00 95.75 186 LEU A C 1
ATOM 1409 O O . LEU A 1 186 ? -14.123 12.991 2.081 1.00 95.75 186 LEU A O 1
ATOM 1413 N N . ALA A 1 187 ? -13.611 14.801 3.295 1.00 95.50 187 ALA A N 1
ATOM 1414 C CA . ALA A 1 187 ? -12.545 15.246 2.407 1.00 95.50 187 ALA A CA 1
ATOM 1415 C C . ALA A 1 187 ? -11.415 14.203 2.337 1.00 95.50 187 ALA A C 1
ATOM 1417 O O . ALA A 1 187 ? -10.969 13.675 3.359 1.00 95.50 187 ALA A O 1
ATOM 1418 N N . ALA A 1 188 ? -10.888 13.957 1.135 1.00 96.50 188 ALA A N 1
ATOM 1419 C CA . ALA A 1 188 ? -9.857 12.942 0.916 1.00 96.50 188 ALA A CA 1
ATOM 1420 C C . ALA A 1 188 ? -8.609 13.138 1.790 1.00 96.50 188 ALA A C 1
ATOM 1422 O O . ALA A 1 188 ? -8.058 12.162 2.290 1.00 96.50 188 ALA A O 1
ATOM 1423 N N . ALA A 1 189 ? -8.207 14.388 2.040 1.00 96.69 189 ALA A N 1
ATOM 1424 C CA . ALA A 1 189 ? -7.071 14.716 2.902 1.00 96.69 189 ALA A CA 1
ATOM 1425 C C . ALA A 1 189 ? -7.249 14.263 4.366 1.00 96.69 189 ALA A C 1
ATOM 1427 O O . ALA A 1 189 ? -6.257 14.057 5.059 1.00 96.69 189 ALA A O 1
ATOM 1428 N N . LEU A 1 190 ? -8.492 14.099 4.836 1.00 97.00 190 LEU A N 1
ATOM 1429 C CA . LEU A 1 190 ? -8.796 13.591 6.177 1.00 97.00 190 LEU A CA 1
ATOM 1430 C C . LEU A 1 190 ? -8.897 12.065 6.196 1.00 97.00 190 LEU A C 1
ATOM 1432 O O . LEU A 1 190 ? -8.402 11.427 7.121 1.00 97.00 190 LEU A O 1
ATOM 1436 N N . LEU A 1 191 ? -9.524 11.474 5.176 1.00 98.06 191 LEU A N 1
ATOM 1437 C CA . LEU A 1 191 ? -9.783 10.033 5.156 1.00 98.06 191 LEU A CA 1
ATOM 1438 C C . LEU A 1 191 ? -8.562 9.212 4.736 1.00 98.06 191 LEU A C 1
ATOM 1440 O O . LEU A 1 191 ? -8.335 8.134 5.282 1.00 98.06 191 LEU A O 1
ATOM 1444 N N . PHE A 1 192 ? -7.764 9.707 3.785 1.00 98.25 192 PHE A N 1
ATOM 1445 C CA . PHE A 1 192 ? -6.641 8.952 3.230 1.00 98.25 192 PHE A CA 1
ATOM 1446 C C . PHE A 1 192 ? -5.622 8.515 4.301 1.00 98.25 192 PHE A C 1
ATOM 1448 O O . PHE A 1 192 ? -5.297 7.328 4.334 1.00 98.25 192 PHE A O 1
ATOM 1455 N N . PRO A 1 193 ? -5.180 9.374 5.247 1.00 98.38 193 PRO A N 1
ATOM 1456 C CA . PRO A 1 193 ? -4.267 8.951 6.313 1.00 98.38 193 PRO A CA 1
ATOM 1457 C C . PRO A 1 193 ? -4.821 7.831 7.206 1.00 98.38 193 PRO A C 1
ATOM 1459 O O . PRO A 1 193 ? -4.059 6.971 7.642 1.00 98.38 193 PRO A O 1
ATOM 1462 N N . ILE A 1 194 ? -6.137 7.812 7.456 1.00 98.50 194 ILE A N 1
ATOM 1463 C CA . ILE A 1 194 ? -6.794 6.762 8.253 1.00 98.50 194 ILE A CA 1
ATOM 1464 C C . ILE A 1 194 ? -6.700 5.418 7.523 1.00 98.50 194 ILE A C 1
ATOM 1466 O O . ILE A 1 194 ? -6.325 4.408 8.118 1.00 98.50 194 ILE A O 1
ATOM 1470 N N . VAL A 1 195 ? -6.982 5.418 6.216 1.00 98.56 195 VAL A N 1
ATOM 1471 C CA . VAL A 1 195 ? -6.893 4.221 5.367 1.00 98.56 195 VAL A CA 1
ATOM 1472 C C . VAL A 1 195 ? -5.462 3.689 5.314 1.00 98.56 195 VAL A C 1
ATOM 1474 O O . VAL A 1 195 ? -5.243 2.498 5.531 1.00 98.56 195 VAL A O 1
ATOM 1477 N N . VAL A 1 196 ? -4.482 4.570 5.082 1.00 98.19 196 VAL A N 1
ATOM 1478 C CA . VAL A 1 196 ? -3.059 4.199 5.039 1.00 98.19 196 VAL A CA 1
ATOM 1479 C C . VAL A 1 196 ? -2.616 3.581 6.362 1.00 98.19 196 VAL A C 1
ATOM 1481 O O . VAL A 1 196 ? -1.944 2.554 6.346 1.00 98.19 196 VAL A O 1
ATOM 1484 N N . ALA A 1 197 ? -3.008 4.167 7.498 1.00 97.38 197 ALA A N 1
ATOM 1485 C CA . ALA A 1 197 ? -2.650 3.649 8.815 1.00 97.38 197 ALA A CA 1
ATOM 1486 C C . ALA A 1 197 ? -3.184 2.223 9.036 1.00 97.38 197 ALA A C 1
ATOM 1488 O O . ALA A 1 197 ? -2.420 1.341 9.429 1.00 97.38 197 ALA A O 1
ATOM 1489 N N . GLY A 1 198 ? -4.458 1.969 8.714 1.00 97.81 198 GLY A N 1
ATOM 1490 C CA . GLY A 1 198 ? -5.045 0.632 8.837 1.00 97.81 198 GLY A CA 1
ATOM 1491 C C . GLY A 1 198 ? -4.382 -0.394 7.913 1.00 97.81 198 GLY A C 1
ATOM 1492 O O . GLY A 1 198 ? -3.982 -1.467 8.368 1.00 97.81 198 GLY A O 1
ATOM 1493 N N . MET A 1 199 ? -4.177 -0.046 6.636 1.00 98.44 199 MET A N 1
ATOM 1494 C CA . MET A 1 199 ? -3.501 -0.928 5.674 1.00 98.44 199 MET A CA 1
ATOM 1495 C C . MET A 1 199 ? -2.046 -1.216 6.066 1.00 98.44 199 MET A C 1
ATOM 1497 O O . MET A 1 199 ? -1.584 -2.345 5.916 1.00 98.44 199 MET A O 1
ATOM 1501 N N . ALA A 1 200 ? -1.317 -0.219 6.574 1.00 95.75 200 ALA A N 1
ATOM 1502 C CA . ALA A 1 200 ? 0.068 -0.384 7.008 1.00 95.75 200 ALA A CA 1
ATOM 1503 C C . ALA A 1 200 ? 0.185 -1.257 8.262 1.00 95.75 200 ALA A C 1
ATOM 1505 O O . ALA A 1 200 ? 1.165 -1.986 8.405 1.00 95.75 200 ALA A O 1
ATOM 1506 N N . ARG A 1 201 ? -0.809 -1.196 9.157 1.00 95.38 201 ARG A N 1
ATOM 1507 C CA . ARG A 1 201 ? -0.843 -1.988 10.388 1.00 95.38 201 ARG A CA 1
ATOM 1508 C C . ARG A 1 201 ? -1.175 -3.457 10.140 1.00 95.38 201 ARG A C 1
ATOM 1510 O O . ARG A 1 201 ? -0.613 -4.316 10.813 1.00 95.38 201 ARG A O 1
ATOM 1517 N N . PHE A 1 202 ? -2.043 -3.744 9.171 1.00 96.25 202 PHE A N 1
ATOM 1518 C CA . PHE A 1 202 ? -2.486 -5.103 8.850 1.00 96.25 202 PHE A CA 1
ATOM 1519 C C . PHE A 1 202 ? -2.150 -5.502 7.405 1.00 96.25 202 PHE A C 1
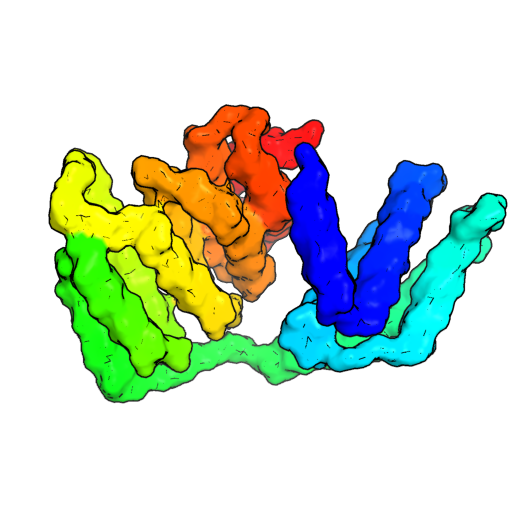ATOM 1521 O O . PHE A 1 202 ? -3.051 -5.820 6.626 1.00 96.25 202 PHE A O 1
ATOM 1528 N N . PRO A 1 203 ? -0.860 -5.521 7.012 1.00 95.81 203 PRO A N 1
ATOM 1529 C CA . PRO A 1 203 ? -0.457 -5.811 5.634 1.00 95.81 203 PRO A CA 1
ATOM 1530 C C . PRO A 1 203 ? -0.817 -7.237 5.201 1.00 95.81 203 PRO A C 1
ATOM 1532 O O . PRO A 1 203 ? -1.039 -7.477 4.020 1.00 95.81 203 PRO A O 1
ATOM 1535 N N . ARG A 1 204 ? -0.906 -8.173 6.156 1.00 94.69 204 ARG A N 1
ATOM 1536 C CA . ARG A 1 204 ? -1.228 -9.591 5.934 1.00 94.69 204 ARG A CA 1
ATOM 1537 C C . ARG A 1 204 ? -2.717 -9.923 6.091 1.00 94.69 204 ARG A C 1
ATOM 1539 O O . ARG A 1 204 ? -3.090 -11.072 5.902 1.00 94.69 204 ARG A O 1
ATOM 1546 N N . ASP A 1 205 ? -3.564 -8.947 6.413 1.00 97.44 205 ASP A N 1
ATOM 1547 C CA . ASP A 1 205 ? -5.011 -9.157 6.510 1.00 97.44 205 ASP A CA 1
ATOM 1548 C C . ASP A 1 205 ? -5.697 -8.745 5.199 1.00 97.44 205 ASP A C 1
ATOM 1550 O O . ASP A 1 205 ? -5.813 -7.555 4.891 1.00 97.44 205 ASP A O 1
ATOM 1554 N N . ALA A 1 206 ? -6.160 -9.731 4.426 1.00 97.00 206 ALA A N 1
ATOM 1555 C CA . ALA A 1 206 ? -6.798 -9.498 3.131 1.00 97.00 206 ALA A CA 1
ATOM 1556 C C . ALA A 1 206 ? -8.058 -8.621 3.239 1.00 97.00 206 ALA A C 1
ATOM 1558 O O . ALA A 1 206 ? -8.293 -7.762 2.388 1.00 97.00 206 ALA A O 1
ATOM 1559 N N . GLY A 1 207 ? -8.839 -8.771 4.317 1.00 98.12 207 GLY A N 1
ATOM 1560 C CA . GLY A 1 207 ? -10.042 -7.977 4.565 1.00 98.12 207 GLY A CA 1
ATOM 1561 C C . GLY A 1 207 ? -9.723 -6.489 4.690 1.00 98.12 207 GLY A C 1
ATOM 1562 O O . GLY A 1 207 ? -10.309 -5.676 3.972 1.00 98.12 207 GLY A O 1
ATOM 1563 N N . VAL A 1 208 ? -8.733 -6.137 5.519 1.00 98.50 208 VAL A N 1
ATOM 1564 C CA . VAL A 1 208 ? -8.272 -4.747 5.693 1.00 98.50 208 VAL A CA 1
ATOM 1565 C C . VAL A 1 208 ? -7.693 -4.184 4.392 1.00 98.50 208 VAL A C 1
ATOM 1567 O O . VAL A 1 208 ? -8.030 -3.061 4.007 1.00 98.50 208 VAL A O 1
ATOM 1570 N N . GLN A 1 209 ? -6.862 -4.953 3.678 1.00 98.62 209 GLN A N 1
ATOM 1571 C CA . GLN A 1 209 ? -6.283 -4.505 2.405 1.00 98.62 209 GLN A CA 1
ATOM 1572 C C . GLN A 1 209 ? -7.363 -4.241 1.345 1.00 98.62 209 GLN A C 1
ATOM 1574 O O . GLN A 1 209 ? -7.367 -3.185 0.707 1.00 98.62 209 GLN A O 1
ATOM 1579 N N . ARG A 1 210 ? -8.326 -5.159 1.201 1.00 98.69 210 ARG A N 1
ATOM 1580 C CA . ARG A 1 210 ? -9.458 -5.049 0.272 1.00 98.69 210 ARG A CA 1
ATOM 1581 C C . ARG A 1 210 ? -10.280 -3.790 0.534 1.00 98.69 210 ARG A C 1
ATOM 1583 O O . ARG A 1 210 ? -10.543 -3.027 -0.401 1.00 98.69 210 ARG A O 1
ATOM 1590 N N . VAL A 1 211 ? -10.690 -3.547 1.785 1.00 98.69 211 VAL A N 1
ATOM 1591 C CA . VAL A 1 211 ? -11.507 -2.365 2.120 1.00 98.69 211 VAL A CA 1
ATOM 1592 C C . VAL A 1 211 ? -10.704 -1.078 1.987 1.00 98.69 211 VAL A C 1
ATOM 1594 O O . VAL A 1 211 ? -11.242 -0.082 1.508 1.00 98.69 211 VAL A O 1
ATOM 1597 N N . GLY A 1 212 ? -9.408 -1.107 2.301 1.00 98.62 212 GLY A N 1
ATOM 1598 C CA . GLY A 1 212 ? -8.513 0.022 2.083 1.00 98.62 212 GLY A CA 1
ATOM 1599 C C . GLY A 1 212 ? -8.419 0.413 0.607 1.00 98.62 212 GLY A C 1
ATOM 1600 O O . GLY A 1 212 ? -8.668 1.569 0.259 1.00 98.62 212 GLY A O 1
ATOM 1601 N N . CYS A 1 213 ? -8.184 -0.552 -0.288 1.00 98.75 213 CYS A N 1
ATOM 1602 C CA . CYS A 1 213 ? -8.216 -0.323 -1.736 1.00 98.75 213 CYS A CA 1
ATOM 1603 C C . CYS A 1 213 ? -9.586 0.178 -2.224 1.00 98.75 213 CYS A C 1
ATOM 1605 O O . CYS A 1 213 ? -9.651 1.105 -3.035 1.00 98.75 213 CYS A O 1
ATOM 1607 N N . SER A 1 214 ? -10.684 -0.373 -1.699 1.00 98.56 214 SER A N 1
ATOM 1608 C CA . SER A 1 214 ? -12.041 0.078 -2.031 1.00 98.56 214 SER A CA 1
ATOM 1609 C C . SER A 1 214 ? -12.275 1.549 -1.658 1.00 98.56 214 SER A C 1
ATOM 1611 O O . SER A 1 214 ? -12.770 2.327 -2.480 1.00 98.56 214 SER A O 1
ATOM 1613 N N . VAL A 1 215 ? -11.870 1.970 -0.453 1.00 98.50 215 VAL A N 1
ATOM 1614 C CA . VAL A 1 215 ? -11.984 3.373 -0.022 1.00 98.50 215 VAL A CA 1
ATOM 1615 C C . VAL A 1 215 ? -11.073 4.273 -0.848 1.00 98.50 215 VAL A C 1
ATOM 1617 O O . VAL A 1 215 ? -11.533 5.317 -1.303 1.00 98.50 215 VAL A O 1
ATOM 1620 N N . MET A 1 216 ? -9.827 3.870 -1.125 1.00 98.56 216 MET A N 1
ATOM 1621 C CA . MET A 1 216 ? -8.927 4.636 -1.999 1.00 98.56 216 MET A CA 1
ATOM 1622 C C . MET A 1 216 ? -9.539 4.875 -3.382 1.00 98.56 216 MET A C 1
ATOM 1624 O O . MET A 1 216 ? -9.502 5.997 -3.882 1.00 98.56 216 MET A O 1
ATOM 1628 N N . ARG A 1 217 ? -10.177 3.864 -3.982 1.00 98.25 217 ARG A N 1
ATOM 1629 C CA . ARG A 1 217 ? -10.928 4.039 -5.233 1.00 98.25 217 ARG A CA 1
ATOM 1630 C C . ARG A 1 217 ? -12.059 5.058 -5.068 1.00 98.25 217 ARG A C 1
ATOM 1632 O O . ARG A 1 217 ? -12.241 5.907 -5.939 1.00 98.25 217 ARG A O 1
ATOM 1639 N N . GLY A 1 218 ? -12.822 4.976 -3.976 1.00 97.31 218 GLY A N 1
ATOM 1640 C CA . GLY A 1 218 ? -13.865 5.952 -3.649 1.00 97.31 218 GLY A CA 1
ATOM 1641 C C . GLY A 1 218 ? -13.319 7.381 -3.580 1.00 97.31 218 GLY A C 1
ATOM 1642 O O . GLY A 1 218 ? -13.893 8.284 -4.184 1.00 97.31 218 GLY A O 1
ATOM 1643 N N . LEU A 1 219 ? -12.162 7.562 -2.941 1.00 97.38 219 LEU A N 1
ATOM 1644 C CA . LEU A 1 219 ? -11.461 8.842 -2.853 1.00 97.38 219 LEU A CA 1
ATOM 1645 C C . LEU A 1 219 ? -10.998 9.351 -4.218 1.00 97.38 219 LEU A C 1
ATOM 1647 O O . LEU A 1 219 ? -11.214 10.517 -4.520 1.00 97.38 219 LEU A O 1
ATOM 1651 N N . VAL A 1 220 ? -10.439 8.495 -5.078 1.00 97.81 220 VAL A N 1
ATOM 1652 C CA . VAL A 1 220 ? -10.064 8.883 -6.452 1.00 97.81 220 VAL A CA 1
ATOM 1653 C C . VAL A 1 220 ? -11.270 9.416 -7.235 1.00 97.81 220 VAL A C 1
ATOM 1655 O O . VAL A 1 220 ? -11.133 10.334 -8.042 1.00 97.81 220 VAL A O 1
ATOM 1658 N N . VAL A 1 221 ? -12.459 8.851 -7.006 1.00 95.88 221 VAL A N 1
ATOM 1659 C CA . VAL A 1 221 ? -13.704 9.274 -7.666 1.00 95.88 221 VAL A CA 1
ATOM 1660 C C . VAL A 1 221 ? -14.316 10.530 -7.024 1.00 95.88 221 VAL A C 1
ATOM 1662 O O . VAL A 1 221 ? -15.083 11.232 -7.685 1.00 95.88 221 VAL A O 1
ATOM 1665 N N . ALA A 1 222 ? -13.977 10.852 -5.779 1.00 93.62 222 ALA A N 1
ATOM 1666 C CA . ALA A 1 222 ? -14.418 12.080 -5.130 1.00 93.62 222 ALA A CA 1
ATOM 1667 C C . ALA A 1 222 ? -13.677 13.315 -5.679 1.00 93.62 222 ALA A C 1
ATOM 1669 O O . ALA A 1 222 ? -12.530 13.240 -6.132 1.00 93.62 222 ALA A O 1
ATOM 1670 N N . ASP A 1 223 ? -14.331 14.475 -5.627 1.00 90.38 223 ASP A N 1
ATOM 1671 C CA . ASP A 1 223 ? -13.738 15.731 -6.087 1.00 90.38 223 ASP A CA 1
ATOM 1672 C C . ASP A 1 223 ? -12.497 16.095 -5.263 1.00 90.38 223 ASP A C 1
ATOM 1674 O O . ASP A 1 223 ? -12.504 16.062 -4.033 1.00 90.38 223 ASP A O 1
ATOM 1678 N N . GLY A 1 224 ? -11.400 16.405 -5.959 1.00 92.19 224 GLY A N 1
ATOM 1679 C CA . GLY A 1 224 ? -10.099 16.694 -5.348 1.00 92.19 224 GLY A CA 1
ATOM 1680 C C . GLY A 1 224 ? -9.396 15.492 -4.702 1.00 92.19 224 GLY A C 1
ATOM 1681 O O . GLY A 1 224 ? -8.277 15.643 -4.225 1.00 92.19 224 GLY A O 1
ATOM 1682 N N . GLY A 1 225 ? -10.002 14.300 -4.682 1.00 96.56 225 GLY A N 1
ATOM 1683 C CA . GLY A 1 225 ? -9.393 13.138 -4.035 1.00 96.56 225 GLY A CA 1
ATOM 1684 C C . GLY A 1 225 ? -8.327 12.436 -4.875 1.00 96.56 225 GLY A C 1
ATOM 1685 O O . GLY A 1 225 ? -7.396 11.869 -4.311 1.00 96.56 225 GLY A O 1
ATOM 1686 N N . LEU A 1 226 ? -8.395 12.535 -6.208 1.00 97.75 226 LEU A N 1
ATOM 1687 C CA . LEU A 1 226 ? -7.380 11.987 -7.116 1.00 97.75 226 LEU A CA 1
ATOM 1688 C C . LEU A 1 226 ? -5.965 12.511 -6.805 1.00 97.75 226 LEU A C 1
ATOM 1690 O O . LEU A 1 226 ? -5.053 11.701 -6.648 1.00 97.75 226 LEU A O 1
ATOM 1694 N N . SER A 1 227 ? -5.785 13.831 -6.679 1.00 97.50 227 SER A N 1
ATOM 1695 C CA . SER A 1 227 ? -4.470 14.418 -6.388 1.00 97.50 227 SER A CA 1
ATOM 1696 C C . SER A 1 227 ? -3.963 13.993 -5.014 1.00 97.50 227 SER A C 1
ATOM 1698 O O . SER A 1 227 ? -2.815 13.590 -4.890 1.00 97.50 227 SER A O 1
ATOM 1700 N N . VAL A 1 228 ? -4.834 13.959 -3.997 1.00 98.06 228 VAL A N 1
ATOM 1701 C CA . VAL A 1 228 ? -4.472 13.478 -2.653 1.00 98.06 228 VAL A CA 1
ATOM 1702 C C . VAL A 1 228 ? -3.957 12.040 -2.700 1.00 98.06 228 VAL A C 1
ATOM 1704 O O . VAL A 1 228 ? -2.916 11.745 -2.116 1.00 98.06 228 VAL A O 1
ATOM 1707 N N . VAL A 1 229 ? -4.659 11.145 -3.398 1.00 98.25 229 VAL A N 1
ATOM 1708 C CA . VAL A 1 229 ? -4.250 9.739 -3.519 1.00 98.25 229 VAL A CA 1
ATOM 1709 C C . VAL A 1 229 ? -2.928 9.621 -4.284 1.00 98.25 229 VAL A C 1
ATOM 1711 O O . VAL A 1 229 ? -2.063 8.849 -3.875 1.00 98.25 229 VAL A O 1
ATOM 1714 N N . ALA A 1 230 ? -2.737 10.385 -5.360 1.00 97.81 230 ALA A N 1
ATOM 1715 C CA . ALA A 1 230 ? -1.502 10.361 -6.143 1.00 97.81 230 ALA A CA 1
ATOM 1716 C C . ALA A 1 230 ? -0.294 10.908 -5.361 1.00 97.81 230 ALA A C 1
ATOM 1718 O O . ALA A 1 230 ? 0.725 10.222 -5.257 1.00 97.81 230 ALA A O 1
ATOM 1719 N N . ASP A 1 231 ? -0.435 12.089 -4.754 1.00 97.25 231 ASP A N 1
ATOM 1720 C CA . ASP A 1 231 ? 0.622 12.781 -4.005 1.00 97.25 231 ASP A CA 1
ATOM 1721 C C . ASP A 1 231 ? 1.088 11.986 -2.779 1.00 97.25 231 ASP A C 1
ATOM 1723 O O . ASP A 1 231 ? 2.235 12.107 -2.353 1.00 97.25 231 ASP A O 1
ATOM 1727 N N . ASN A 1 232 ? 0.213 11.144 -2.221 1.00 96.44 232 ASN A N 1
ATOM 1728 C CA . ASN A 1 232 ? 0.506 10.309 -1.057 1.00 96.44 232 ASN A CA 1
ATOM 1729 C C . ASN A 1 232 ? 0.745 8.832 -1.422 1.00 96.44 232 ASN A C 1
ATOM 1731 O O . ASN A 1 232 ? 0.511 7.941 -0.606 1.00 96.44 232 ASN A O 1
ATOM 1735 N N . HIS A 1 233 ? 1.224 8.561 -2.641 1.00 97.50 233 HIS A N 1
ATOM 1736 C CA . HIS A 1 233 ? 1.657 7.230 -3.086 1.00 97.50 233 HIS A CA 1
ATOM 1737 C C . HIS A 1 233 ? 0.571 6.137 -3.026 1.00 97.50 233 HIS A C 1
ATOM 1739 O O . HIS A 1 233 ? 0.879 4.952 -2.875 1.00 97.50 233 HIS A O 1
ATOM 1745 N N . GLY A 1 234 ? -0.704 6.495 -3.189 1.00 98.12 234 GLY A N 1
ATOM 1746 C CA . GLY A 1 234 ? -1.817 5.544 -3.134 1.00 98.12 234 GLY A CA 1
ATOM 1747 C C . GLY A 1 234 ? -1.732 4.429 -4.180 1.00 98.12 234 GLY A C 1
ATOM 1748 O O . GLY A 1 234 ? -2.108 3.294 -3.895 1.00 98.12 234 GLY A O 1
ATOM 1749 N N . ALA A 1 235 ? -1.153 4.707 -5.354 1.00 98.38 235 ALA A N 1
ATOM 1750 C CA . ALA A 1 235 ? -0.884 3.673 -6.352 1.00 98.38 235 ALA A CA 1
ATOM 1751 C C . ALA A 1 235 ? 0.109 2.615 -5.830 1.00 98.38 235 ALA A C 1
ATOM 1753 O O . ALA A 1 235 ? -0.167 1.420 -5.906 1.00 98.38 235 ALA A O 1
ATOM 1754 N N . ALA A 1 236 ? 1.224 3.036 -5.226 1.00 97.75 236 ALA A N 1
ATOM 1755 C CA . ALA A 1 236 ? 2.208 2.117 -4.651 1.00 97.75 236 ALA A CA 1
ATOM 1756 C C . ALA A 1 236 ? 1.619 1.301 -3.489 1.00 97.75 236 ALA A C 1
ATOM 1758 O O . ALA A 1 236 ? 1.918 0.115 -3.351 1.00 97.75 236 ALA A O 1
ATOM 1759 N N . LEU A 1 237 ? 0.733 1.903 -2.688 1.00 98.25 237 LEU A N 1
ATOM 1760 C CA . LEU A 1 237 ? 0.029 1.191 -1.623 1.00 98.25 237 LEU A CA 1
ATOM 1761 C C . LEU A 1 237 ? -0.905 0.103 -2.176 1.00 98.25 237 LEU A C 1
ATOM 1763 O O . LEU A 1 237 ? -0.910 -1.011 -1.656 1.00 98.25 237 LEU A O 1
ATOM 1767 N N . ALA A 1 238 ? -1.642 0.388 -3.255 1.00 98.62 238 ALA A N 1
ATOM 1768 C CA . ALA A 1 238 ? -2.467 -0.612 -3.932 1.00 98.62 238 ALA A CA 1
ATOM 1769 C C . ALA A 1 238 ? -1.620 -1.743 -4.548 1.00 98.62 238 ALA A C 1
ATOM 1771 O O . ALA A 1 238 ? -1.979 -2.908 -4.401 1.00 98.62 238 ALA A O 1
ATOM 1772 N N . VAL A 1 239 ? -0.467 -1.435 -5.161 1.00 98.56 239 VAL A N 1
ATOM 1773 C CA . VAL A 1 239 ? 0.468 -2.463 -5.663 1.00 98.56 239 VAL A CA 1
ATOM 1774 C C . VAL A 1 239 ? 0.971 -3.343 -4.522 1.00 98.56 239 VAL A C 1
ATOM 1776 O O . VAL A 1 239 ? 0.963 -4.567 -4.643 1.00 98.56 239 VAL A O 1
ATOM 1779 N N . LYS A 1 240 ? 1.361 -2.742 -3.392 1.00 96.88 240 LYS A N 1
ATOM 1780 C CA . LYS A 1 240 ? 1.810 -3.479 -2.204 1.00 96.88 240 LYS A CA 1
ATOM 1781 C C . LYS A 1 240 ? 0.725 -4.424 -1.678 1.00 96.88 240 LYS A C 1
ATOM 1783 O O . LYS A 1 240 ? 1.030 -5.578 -1.395 1.00 96.88 240 LYS A O 1
ATOM 1788 N N . ALA A 1 241 ? -0.520 -3.953 -1.58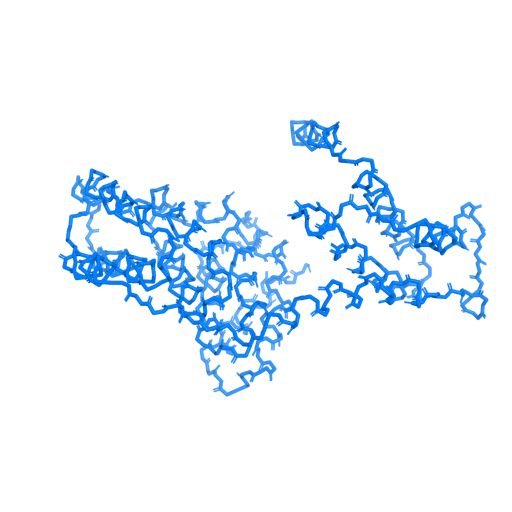7 1.00 98.12 241 ALA A N 1
ATOM 1789 C CA . ALA A 1 241 ? -1.661 -4.765 -1.171 1.00 98.12 241 ALA A CA 1
ATOM 1790 C C . ALA A 1 241 ? -1.895 -5.954 -2.118 1.00 98.12 241 ALA A C 1
ATOM 1792 O O . ALA A 1 241 ? -1.999 -7.087 -1.660 1.00 98.12 241 ALA A O 1
ATOM 1793 N N . MET A 1 242 ? -1.906 -5.712 -3.434 1.00 98.44 242 MET A N 1
ATOM 1794 C CA . MET A 1 242 ? -2.090 -6.768 -4.435 1.00 98.44 242 MET A CA 1
ATOM 1795 C C . MET A 1 242 ? -0.957 -7.796 -4.417 1.00 98.44 242 MET A C 1
ATOM 1797 O O . MET A 1 242 ? -1.230 -8.984 -4.493 1.00 98.44 242 MET A O 1
ATOM 1801 N N . ARG A 1 243 ? 0.305 -7.371 -4.273 1.00 96.94 243 ARG A N 1
ATOM 1802 C CA . ARG A 1 243 ? 1.446 -8.299 -4.174 1.00 96.94 243 ARG A CA 1
ATOM 1803 C C . ARG A 1 243 ? 1.366 -9.175 -2.924 1.00 96.94 243 ARG A C 1
ATOM 1805 O O . ARG A 1 243 ? 1.654 -10.362 -2.999 1.00 96.94 243 ARG A O 1
ATOM 1812 N N . ALA A 1 244 ? 0.966 -8.601 -1.789 1.00 94.19 244 ALA A N 1
ATOM 1813 C CA . ALA A 1 244 ? 0.821 -9.343 -0.537 1.00 94.19 244 ALA A CA 1
ATOM 1814 C C . ALA A 1 244 ? -0.343 -10.351 -0.560 1.00 94.19 244 ALA A C 1
ATOM 1816 O O . ALA A 1 244 ? -0.332 -11.301 0.216 1.00 94.19 244 ALA A O 1
ATOM 1817 N N . HIS A 1 245 ? -1.325 -10.146 -1.443 1.00 96.19 245 HIS A N 1
ATOM 1818 C CA . HIS A 1 245 ? -2.564 -10.925 -1.527 1.00 96.19 245 HIS A CA 1
ATOM 1819 C C . HIS A 1 245 ? -2.891 -11.304 -2.973 1.00 96.19 245 HIS A C 1
ATOM 1821 O O . HIS A 1 245 ? -4.027 -11.165 -3.421 1.00 96.19 245 HIS A O 1
ATOM 1827 N N . ILE A 1 246 ? -1.888 -11.754 -3.729 1.00 97.69 246 ILE A N 1
ATOM 1828 C CA . ILE A 1 246 ? -2.043 -11.994 -5.172 1.00 97.69 246 ILE A CA 1
ATOM 1829 C C . ILE A 1 246 ? -3.024 -13.135 -5.479 1.00 97.69 246 ILE A C 1
ATOM 1831 O O . ILE A 1 246 ? -3.690 -13.135 -6.511 1.00 97.69 246 ILE A O 1
ATOM 1835 N N . GLU A 1 247 ? -3.161 -14.076 -4.546 1.00 95.75 247 GLU A N 1
ATOM 1836 C CA . GLU A 1 247 ? -4.122 -15.182 -4.588 1.00 95.75 247 GLU A CA 1
ATOM 1837 C C . GLU A 1 247 ? -5.526 -14.775 -4.107 1.00 95.75 247 GLU A C 1
ATOM 1839 O O . GLU A 1 247 ? -6.489 -15.495 -4.364 1.00 95.75 247 GLU A O 1
ATOM 1844 N N . ASP A 1 248 ? -5.680 -13.617 -3.453 1.00 97.50 248 ASP A N 1
ATOM 1845 C CA . ASP A 1 248 ? -6.988 -13.090 -3.064 1.00 97.50 248 ASP A CA 1
ATOM 1846 C C . ASP A 1 248 ? -7.563 -12.239 -4.198 1.00 97.50 248 ASP A C 1
ATOM 1848 O O . ASP A 1 248 ? -7.117 -11.128 -4.518 1.00 97.50 248 ASP A O 1
ATOM 1852 N N . VAL A 1 249 ? -8.597 -12.792 -4.817 1.00 98.00 249 VAL A N 1
ATOM 1853 C CA . VAL A 1 249 ? -9.251 -12.199 -5.973 1.00 98.00 249 VAL A CA 1
ATOM 1854 C C . VAL A 1 249 ? -9.880 -10.837 -5.665 1.00 98.00 249 VAL A C 1
ATOM 1856 O O . VAL A 1 249 ? -9.853 -9.935 -6.508 1.00 98.00 249 VAL A O 1
ATOM 1859 N N . ASP A 1 250 ? -10.416 -10.642 -4.461 1.00 98.38 250 ASP A N 1
ATOM 1860 C CA . ASP A 1 250 ? -11.118 -9.417 -4.098 1.00 98.38 250 ASP A CA 1
ATOM 1861 C C . ASP A 1 250 ? -10.140 -8.286 -3.773 1.00 98.38 250 ASP A C 1
ATOM 1863 O O . ASP A 1 250 ? -10.385 -7.141 -4.178 1.00 98.38 250 ASP A O 1
ATOM 1867 N N . VAL A 1 251 ? -9.002 -8.583 -3.131 1.00 98.56 251 VAL A N 1
ATOM 1868 C CA . VAL A 1 251 ? -7.909 -7.606 -2.979 1.00 98.56 251 VAL A CA 1
ATOM 1869 C C . VAL A 1 251 ? -7.388 -7.188 -4.354 1.00 98.56 251 VAL A C 1
ATOM 1871 O O . VAL A 1 251 ? -7.281 -5.989 -4.628 1.00 98.56 251 VAL A O 1
ATOM 1874 N N . CYS A 1 252 ? -7.146 -8.147 -5.254 1.00 98.62 252 CYS A N 1
ATOM 1875 C CA . CYS A 1 252 ? -6.680 -7.866 -6.612 1.00 98.62 252 CYS A CA 1
ATOM 1876 C C . CYS A 1 252 ? -7.664 -7.000 -7.408 1.00 98.62 252 CYS A C 1
ATOM 1878 O O . CYS A 1 252 ? -7.262 -6.013 -8.030 1.00 98.62 252 CYS A O 1
ATOM 1880 N N . LYS A 1 253 ? -8.964 -7.311 -7.352 1.00 98.50 253 LYS A N 1
ATOM 1881 C CA . LYS A 1 253 ? -10.017 -6.511 -7.997 1.00 98.50 253 LYS A CA 1
ATOM 1882 C C . LYS A 1 253 ? -10.060 -5.094 -7.448 1.00 98.50 253 LYS A C 1
ATOM 1884 O O . LYS A 1 253 ? -10.114 -4.147 -8.232 1.00 98.50 253 LYS A O 1
ATOM 1889 N N . MET A 1 254 ? -10.045 -4.926 -6.125 1.00 98.62 254 MET A N 1
ATOM 1890 C CA . MET A 1 254 ? -10.114 -3.595 -5.520 1.00 98.62 254 MET A CA 1
ATOM 1891 C C . MET A 1 254 ? -8.847 -2.781 -5.788 1.00 98.62 254 MET A C 1
ATOM 1893 O O . MET A 1 254 ? -8.959 -1.599 -6.109 1.00 98.62 254 MET A O 1
ATOM 1897 N N . GLY A 1 255 ? -7.664 -3.395 -5.732 1.00 98.56 255 GLY A N 1
ATOM 1898 C CA . GLY A 1 255 ? -6.402 -2.747 -6.095 1.00 98.56 255 GLY A CA 1
ATOM 1899 C C . GLY A 1 255 ? -6.386 -2.297 -7.559 1.00 98.56 255 GLY A C 1
ATOM 1900 O O . GLY A 1 255 ? -6.157 -1.120 -7.841 1.00 98.56 255 GLY A O 1
ATOM 1901 N N . ALA A 1 256 ? -6.761 -3.181 -8.489 1.00 98.69 256 ALA A N 1
ATOM 1902 C CA . ALA A 1 256 ? -6.886 -2.845 -9.908 1.00 98.69 256 ALA A CA 1
ATOM 1903 C C . ALA A 1 256 ? -7.903 -1.721 -10.160 1.00 98.69 256 ALA A C 1
ATOM 1905 O O . ALA A 1 256 ? -7.699 -0.860 -11.020 1.00 98.69 256 ALA A O 1
ATOM 1906 N N . ALA A 1 257 ? -8.986 -1.684 -9.379 1.00 98.50 257 ALA A N 1
ATOM 1907 C CA . ALA A 1 257 ? -9.997 -0.643 -9.477 1.00 98.50 257 ALA A CA 1
ATOM 1908 C C . ALA A 1 257 ? -9.474 0.751 -9.081 1.00 98.50 257 ALA A C 1
ATOM 1910 O O . ALA A 1 257 ? -9.993 1.741 -9.604 1.00 98.50 257 ALA A O 1
ATOM 1911 N N . VAL A 1 258 ? -8.459 0.845 -8.207 1.00 98.69 258 VAL A N 1
ATOM 1912 C CA . VAL A 1 258 ? -7.771 2.113 -7.897 1.00 98.69 258 VAL A CA 1
ATOM 1913 C C . VAL A 1 258 ? -7.067 2.635 -9.147 1.00 98.69 258 VAL A C 1
ATOM 1915 O O . VAL A 1 258 ? -7.337 3.760 -9.566 1.00 98.69 258 VAL A O 1
ATOM 1918 N N . PHE A 1 259 ? -6.235 1.810 -9.794 1.00 98.56 259 PHE A N 1
ATOM 1919 C CA . PHE A 1 259 ? -5.514 2.212 -11.009 1.00 98.56 259 PHE A CA 1
ATOM 1920 C C . PHE A 1 259 ? -6.476 2.575 -12.133 1.00 98.56 259 PHE A C 1
ATOM 1922 O O . PHE A 1 259 ? -6.341 3.633 -12.742 1.00 98.56 259 PHE A O 1
ATOM 1929 N N . TYR A 1 260 ? -7.494 1.743 -12.361 1.00 98.31 260 TYR A N 1
ATOM 1930 C CA . TYR A 1 260 ? -8.532 2.015 -13.349 1.00 98.31 260 TYR A CA 1
ATOM 1931 C C . TYR A 1 260 ? -9.190 3.380 -13.110 1.00 98.31 260 TYR A C 1
ATOM 1933 O O . TYR A 1 260 ? -9.314 4.174 -14.040 1.00 98.31 260 TYR A O 1
ATOM 1941 N N . ALA A 1 261 ? -9.571 3.692 -11.867 1.00 98.19 261 ALA A N 1
ATOM 1942 C CA . ALA A 1 261 ? -10.187 4.975 -11.536 1.00 98.19 261 ALA A CA 1
ATOM 1943 C C . ALA A 1 261 ? -9.237 6.163 -11.755 1.00 98.19 261 ALA A C 1
ATOM 1945 O O . ALA A 1 261 ? -9.679 7.196 -12.256 1.00 98.19 261 ALA A O 1
ATOM 1946 N N . MET A 1 262 ? -7.948 6.022 -11.424 1.00 98.31 262 MET A N 1
ATOM 1947 C CA . MET A 1 262 ? -6.949 7.072 -11.663 1.00 98.31 262 MET A CA 1
ATOM 1948 C C . MET A 1 262 ? -6.766 7.327 -13.162 1.00 98.31 262 MET A C 1
ATOM 1950 O O . MET A 1 262 ? -6.851 8.469 -13.605 1.00 98.31 262 MET A O 1
ATOM 1954 N N . ILE A 1 263 ? -6.597 6.269 -13.959 1.00 97.88 263 ILE A N 1
ATOM 1955 C CA . ILE A 1 263 ? -6.445 6.353 -15.420 1.00 97.88 263 ILE A CA 1
ATOM 1956 C C . ILE A 1 263 ? -7.666 6.982 -16.097 1.00 97.88 263 ILE A C 1
ATOM 1958 O O . ILE A 1 263 ? -7.508 7.816 -16.982 1.00 97.88 263 ILE A O 1
ATOM 1962 N N . GLN A 1 264 ? -8.883 6.626 -15.679 1.00 97.12 264 GLN A N 1
ATOM 1963 C CA . GLN A 1 264 ? -10.118 7.169 -16.264 1.00 97.12 264 GLN A CA 1
ATOM 1964 C C . GLN A 1 264 ? -10.342 8.660 -15.969 1.00 97.12 264 GLN A C 1
ATOM 1966 O O . GLN A 1 264 ? -11.171 9.292 -16.619 1.00 97.12 264 GLN A O 1
ATOM 1971 N N . ARG A 1 265 ? -9.642 9.224 -14.979 1.00 96.69 265 ARG A N 1
ATOM 1972 C CA . ARG A 1 265 ? -9.785 10.625 -14.556 1.00 96.69 265 ARG A CA 1
ATOM 1973 C C . ARG A 1 265 ? -8.609 11.509 -14.959 1.00 96.69 265 ARG A C 1
ATOM 1975 O O . ARG A 1 265 ? -8.567 12.666 -14.552 1.00 96.69 265 ARG A O 1
ATOM 1982 N N . THR A 1 266 ? -7.649 10.968 -15.699 1.00 96.88 266 THR A N 1
ATOM 1983 C CA . THR A 1 266 ? -6.380 11.634 -15.988 1.00 96.88 266 THR A CA 1
ATOM 1984 C C . THR A 1 266 ? -6.101 11.664 -17.478 1.00 96.88 266 THR A C 1
ATOM 1986 O O . THR A 1 266 ? -6.451 10.746 -18.220 1.00 96.88 266 THR A O 1
ATOM 1989 N N . GLU A 1 267 ? -5.436 12.728 -17.915 1.00 96.31 267 GLU A N 1
ATOM 1990 C CA . GLU A 1 267 ? -4.870 12.799 -19.257 1.00 96.31 267 GLU A CA 1
ATOM 1991 C C . GLU A 1 267 ? -3.588 11.947 -19.356 1.00 96.31 267 GLU A C 1
ATOM 1993 O O . GLU A 1 267 ? -2.921 11.711 -18.343 1.00 96.31 267 GLU A O 1
ATOM 1998 N N . PRO A 1 268 ? -3.182 11.504 -20.560 1.00 94.44 268 PRO A N 1
ATOM 1999 C CA . PRO A 1 268 ? -2.018 10.629 -20.727 1.00 94.44 268 PRO A CA 1
ATOM 2000 C C . PRO A 1 268 ? -0.684 11.129 -20.161 1.00 94.44 268 PRO A C 1
ATOM 2002 O O . PRO A 1 268 ? 0.168 10.323 -19.777 1.00 94.44 268 PRO A O 1
ATOM 2005 N N . SER A 1 269 ? -0.503 12.444 -20.076 1.00 94.38 269 SER A N 1
ATOM 2006 C CA . SER A 1 269 ? 0.699 13.088 -19.542 1.00 94.38 269 SER A CA 1
ATOM 2007 C C . SER A 1 269 ? 0.535 13.601 -18.108 1.00 94.38 269 SER A C 1
ATOM 2009 O O . SER A 1 269 ? 1.358 14.396 -17.656 1.00 94.38 269 SER A O 1
ATOM 2011 N N . SER A 1 270 ? -0.525 13.209 -17.392 1.00 96.69 270 SER A N 1
ATOM 2012 C CA . SER A 1 270 ? -0.760 13.707 -16.036 1.00 96.69 270 SER A CA 1
ATOM 2013 C C . SER A 1 270 ? 0.236 13.114 -15.019 1.00 96.69 270 SER A C 1
ATOM 2015 O O . SER A 1 270 ? 0.671 11.962 -15.164 1.00 96.69 270 SER A O 1
ATOM 2017 N N . PRO A 1 271 ? 0.588 13.864 -13.957 1.00 96.56 271 PRO A N 1
ATOM 2018 C CA . PRO A 1 271 ? 1.471 13.371 -12.900 1.00 96.56 271 PRO A CA 1
ATOM 2019 C C . PRO A 1 271 ? 0.887 12.159 -12.161 1.00 96.56 271 PRO A C 1
ATOM 2021 O O . PRO A 1 271 ? 1.630 11.275 -11.744 1.00 96.56 271 PRO A O 1
ATOM 2024 N N . GLU A 1 272 ? -0.434 12.057 -12.033 1.00 97.12 272 GLU A N 1
ATOM 2025 C CA . GLU A 1 272 ? -1.086 10.924 -11.374 1.00 97.12 272 GLU A CA 1
ATOM 2026 C C . GLU A 1 272 ? -0.955 9.640 -12.192 1.00 97.12 272 GLU A C 1
ATOM 2028 O O . GLU A 1 272 ? -0.730 8.570 -11.627 1.00 97.12 272 GLU A O 1
ATOM 2033 N N . ARG A 1 273 ? -1.025 9.730 -13.525 1.00 96.56 273 ARG A N 1
ATOM 2034 C CA . ARG A 1 273 ? -0.752 8.582 -14.393 1.00 96.56 273 ARG A CA 1
ATOM 2035 C C . ARG A 1 273 ? 0.724 8.177 -14.334 1.00 96.56 273 ARG A C 1
ATOM 2037 O O . ARG A 1 273 ? 1.020 6.983 -14.281 1.00 96.56 273 ARG A O 1
ATOM 2044 N N . MET A 1 274 ? 1.643 9.146 -14.263 1.00 96.19 274 MET A N 1
ATOM 2045 C CA . MET A 1 274 ? 3.056 8.856 -13.985 1.00 96.19 274 MET A CA 1
ATOM 2046 C C . MET A 1 274 ? 3.227 8.135 -12.644 1.00 96.19 274 MET A C 1
ATOM 2048 O O . MET A 1 274 ? 3.968 7.161 -12.584 1.00 96.19 274 MET A O 1
ATOM 2052 N N . ALA A 1 275 ? 2.497 8.536 -11.599 1.00 96.69 275 ALA A N 1
ATOM 2053 C CA . ALA A 1 275 ? 2.543 7.866 -10.301 1.00 96.69 275 ALA A CA 1
ATOM 2054 C C . ALA A 1 275 ? 2.085 6.397 -10.375 1.00 96.69 275 ALA A C 1
ATOM 2056 O O . ALA A 1 275 ? 2.672 5.548 -9.708 1.00 96.69 275 ALA A O 1
ATOM 2057 N N . VAL A 1 276 ? 1.090 6.069 -11.211 1.00 97.81 276 VAL A N 1
ATOM 2058 C CA . VAL A 1 276 ? 0.674 4.672 -11.450 1.00 97.81 276 VAL A CA 1
ATOM 2059 C C . VAL A 1 276 ? 1.771 3.874 -12.169 1.00 97.81 276 VAL A C 1
ATOM 2061 O O . VAL A 1 276 ? 2.031 2.733 -11.785 1.00 97.81 276 VAL A O 1
ATOM 2064 N N . ARG A 1 277 ? 2.449 4.465 -13.166 1.00 96.31 277 ARG A N 1
ATOM 2065 C CA . ARG A 1 277 ? 3.598 3.829 -13.843 1.00 96.31 277 ARG A CA 1
ATOM 2066 C C . ARG A 1 277 ? 4.752 3.579 -12.873 1.00 96.31 277 ARG A C 1
ATOM 2068 O O . ARG A 1 277 ? 5.192 2.444 -12.731 1.00 96.31 277 ARG A O 1
ATOM 2075 N N . SER A 1 278 ? 5.177 4.613 -12.148 1.00 94.88 278 SER A N 1
ATOM 2076 C CA . SER A 1 278 ? 6.275 4.534 -11.176 1.00 94.88 278 SER A CA 1
ATOM 2077 C C . SER A 1 278 ? 5.990 3.598 -9.999 1.00 94.88 278 SER A C 1
ATOM 2079 O O . SER A 1 278 ? 6.922 3.159 -9.338 1.00 94.88 278 SER A O 1
ATOM 2081 N N . ALA A 1 279 ? 4.720 3.289 -9.726 1.00 96.25 279 ALA A N 1
ATOM 2082 C CA . ALA A 1 279 ? 4.328 2.310 -8.718 1.00 96.25 279 ALA A CA 1
ATOM 2083 C C . ALA A 1 279 ? 4.459 0.850 -9.187 1.00 96.25 279 ALA A C 1
ATOM 2085 O O . ALA A 1 279 ? 4.198 -0.044 -8.389 1.00 96.25 279 ALA A O 1
ATOM 2086 N N . GLU A 1 280 ? 4.823 0.596 -10.450 1.00 96.38 280 GLU A N 1
ATOM 2087 C CA . GLU A 1 280 ? 4.876 -0.744 -11.055 1.00 96.38 280 GLU A CA 1
ATOM 2088 C C . GLU A 1 280 ? 3.507 -1.448 -11.095 1.00 96.38 280 GLU A C 1
ATOM 2090 O O . GLU A 1 280 ? 3.391 -2.665 -10.913 1.00 96.38 280 GLU A O 1
ATOM 2095 N N . ALA A 1 281 ? 2.440 -0.688 -11.369 1.00 97.69 281 ALA A N 1
ATOM 2096 C CA . ALA A 1 281 ? 1.093 -1.247 -11.483 1.00 97.69 281 ALA A CA 1
ATOM 2097 C C . ALA A 1 281 ? 0.963 -2.269 -12.632 1.00 97.69 281 ALA A C 1
ATOM 2099 O O . ALA A 1 281 ? 0.202 -3.228 -12.527 1.00 97.69 281 ALA A O 1
ATOM 2100 N N . GLY A 1 282 ? 1.717 -2.100 -13.725 1.00 97.44 282 GLY A N 1
ATOM 2101 C CA . GLY A 1 282 ? 1.640 -2.976 -14.900 1.00 97.44 282 GLY A CA 1
ATOM 2102 C C . GLY A 1 282 ? 2.014 -4.441 -14.621 1.00 97.44 282 GLY A C 1
ATOM 2103 O O . GLY A 1 282 ? 1.203 -5.336 -14.896 1.00 97.44 282 GLY A O 1
ATOM 2104 N N . PRO A 1 283 ? 3.200 -4.710 -14.042 1.00 96.69 283 PRO A N 1
ATOM 2105 C CA . PRO A 1 283 ? 3.595 -6.057 -13.642 1.00 96.69 283 PRO A CA 1
ATOM 2106 C C . PRO A 1 283 ? 2.597 -6.739 -12.696 1.00 96.69 283 PRO A C 1
ATOM 2108 O O . PRO A 1 283 ? 2.183 -7.864 -12.974 1.00 96.69 283 PRO A O 1
ATOM 2111 N N . VAL A 1 284 ? 2.139 -6.056 -11.635 1.00 98.12 284 VAL A N 1
ATOM 2112 C CA . VAL A 1 284 ? 1.217 -6.671 -10.658 1.00 98.12 284 VAL A CA 1
ATOM 2113 C C . VAL A 1 284 ? -0.169 -6.944 -11.249 1.00 98.12 284 VAL A C 1
ATOM 2115 O O . VAL A 1 284 ? -0.783 -7.955 -10.930 1.00 98.12 284 VAL A O 1
ATOM 2118 N N . LEU A 1 285 ? -0.656 -6.096 -12.162 1.00 98.38 285 LEU A N 1
ATOM 2119 C CA . LEU A 1 285 ? -1.907 -6.331 -12.891 1.00 98.38 285 LEU A CA 1
ATOM 2120 C C . LEU A 1 285 ? -1.819 -7.576 -13.783 1.00 98.38 285 LEU A C 1
ATOM 2122 O O . LEU A 1 285 ? -2.740 -8.392 -13.810 1.00 98.38 285 LEU A O 1
ATOM 2126 N N . SER A 1 286 ? -0.700 -7.730 -14.492 1.00 97.44 286 SER A N 1
ATOM 2127 C CA . SER A 1 286 ? -0.455 -8.890 -15.356 1.00 97.44 286 SER A CA 1
ATOM 2128 C C . SER A 1 286 ? -0.328 -10.176 -14.541 1.00 97.44 286 SER A C 1
ATOM 2130 O O . SER A 1 286 ? -0.804 -11.230 -14.952 1.00 97.44 286 SER A O 1
ATOM 2132 N N . GLU A 1 287 ? 0.305 -10.100 -13.373 1.00 96.88 287 GLU A N 1
ATOM 2133 C CA . GLU A 1 287 ? 0.397 -11.211 -12.433 1.00 96.88 287 GLU A CA 1
ATOM 2134 C C . GLU A 1 287 ? -0.958 -11.591 -11.836 1.00 96.88 287 GLU A C 1
ATOM 2136 O O . GLU A 1 287 ? -1.337 -12.757 -11.911 1.00 96.88 287 GLU A O 1
ATOM 2141 N N . ALA A 1 288 ? -1.730 -10.622 -11.345 1.00 97.75 288 ALA A N 1
ATOM 2142 C CA . ALA A 1 288 ? -3.056 -10.871 -10.789 1.00 97.75 288 ALA A CA 1
ATOM 2143 C C . ALA A 1 288 ? -3.982 -11.554 -11.810 1.00 97.75 288 ALA A C 1
ATOM 2145 O O . ALA A 1 288 ? -4.720 -12.471 -11.459 1.00 97.75 288 ALA A O 1
ATOM 2146 N N . LEU A 1 289 ? -3.912 -11.171 -13.091 1.00 97.56 289 LEU A N 1
ATOM 2147 C CA . LEU A 1 289 ? -4.702 -11.809 -14.147 1.00 97.56 289 LEU A CA 1
ATOM 2148 C C . LEU A 1 289 ? -4.284 -13.266 -14.417 1.00 97.56 289 LEU A C 1
ATOM 2150 O O . LEU A 1 289 ? -5.125 -14.074 -14.805 1.00 97.56 289 LEU A O 1
ATOM 2154 N N . ARG A 1 290 ? -3.011 -13.627 -14.194 1.00 97.44 290 ARG A N 1
ATOM 2155 C CA . ARG A 1 290 ? -2.553 -15.026 -14.289 1.00 97.44 290 ARG A CA 1
ATOM 2156 C C . ARG A 1 290 ? -3.134 -15.889 -13.170 1.00 97.44 290 ARG A C 1
ATOM 2158 O O . ARG A 1 290 ? -3.486 -17.034 -13.437 1.00 97.44 290 ARG A O 1
ATOM 2165 N N . TYR A 1 291 ? -3.255 -15.344 -11.958 1.00 96.06 291 TYR A N 1
ATOM 2166 C CA . TYR A 1 291 ? -3.905 -16.026 -10.831 1.00 96.06 291 TYR A CA 1
ATOM 2167 C C . TYR A 1 291 ? -5.431 -16.090 -10.990 1.00 96.06 291 TYR A C 1
ATOM 2169 O O . TYR A 1 291 ? -6.040 -17.098 -10.641 1.00 96.06 291 TYR A O 1
ATOM 2177 N N . HIS A 1 292 ? -6.042 -15.053 -11.577 1.00 97.19 292 HIS A N 1
ATOM 2178 C CA . HIS A 1 292 ? -7.501 -14.894 -11.667 1.00 97.19 292 HIS A CA 1
ATOM 2179 C C . HIS A 1 292 ? -8.005 -14.723 -13.113 1.00 97.19 292 HIS A C 1
ATOM 2181 O O . HIS A 1 292 ? -8.653 -13.719 -13.427 1.00 97.19 292 HIS A O 1
ATOM 2187 N N . PRO A 1 293 ? -7.761 -15.686 -14.023 1.00 96.19 293 PRO A N 1
ATOM 2188 C CA . PRO A 1 293 ? -8.025 -15.514 -15.457 1.00 96.19 293 PRO A CA 1
ATOM 2189 C C . PRO A 1 293 ? -9.515 -15.404 -15.814 1.00 96.19 293 PRO A C 1
ATOM 2191 O O . PRO A 1 293 ? -9.859 -14.950 -16.904 1.00 96.19 293 PRO A O 1
ATOM 2194 N N . THR A 1 294 ? -10.412 -15.826 -14.920 1.00 96.75 294 THR A N 1
ATOM 2195 C CA . THR A 1 294 ? -11.868 -15.791 -15.132 1.00 96.75 294 THR A CA 1
ATOM 2196 C C . THR A 1 294 ? -12.538 -14.541 -14.560 1.00 96.75 294 THR A C 1
ATOM 2198 O O . THR A 1 294 ? -13.743 -14.358 -14.741 1.00 96.75 294 THR A O 1
ATOM 2201 N N . GLU A 1 295 ? -11.802 -13.673 -13.861 1.00 98.06 295 GLU A N 1
ATOM 2202 C CA . GLU A 1 295 ? -12.381 -12.474 -13.256 1.00 98.06 295 GLU A CA 1
ATOM 2203 C C . GLU A 1 295 ? -12.551 -11.339 -14.263 1.00 98.06 295 GLU A C 1
ATOM 2205 O O . GLU A 1 295 ? -11.638 -10.568 -14.563 1.00 98.06 295 GLU A O 1
ATOM 2210 N N . THR A 1 296 ? -13.777 -11.219 -14.767 1.00 97.75 296 THR A N 1
ATOM 2211 C CA . THR A 1 296 ? -14.154 -10.264 -15.818 1.00 97.75 296 THR A CA 1
ATOM 2212 C C . THR A 1 296 ? -13.857 -8.804 -15.473 1.00 97.75 296 THR A C 1
ATOM 2214 O O . THR A 1 296 ? -13.476 -8.031 -16.354 1.00 97.75 296 THR A O 1
ATOM 2217 N N . PHE A 1 297 ? -14.018 -8.397 -14.208 1.00 97.44 297 PHE A N 1
ATOM 2218 C CA . PHE A 1 297 ? -13.715 -7.022 -13.811 1.00 97.44 297 PHE A CA 1
ATOM 2219 C C . PHE A 1 297 ? -12.212 -6.756 -13.843 1.00 97.44 297 PHE A C 1
ATOM 2221 O O . PHE A 1 297 ? -11.790 -5.733 -14.385 1.00 97.44 297 PHE A O 1
ATOM 2228 N N . LEU A 1 298 ? -11.420 -7.665 -13.265 1.00 97.12 298 LEU A N 1
ATOM 2229 C CA . LEU 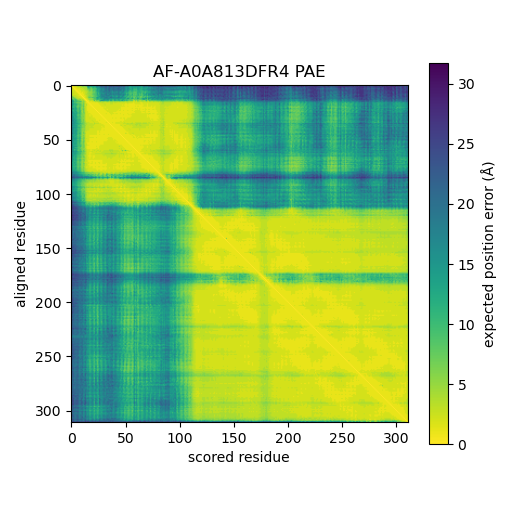A 1 298 ? -9.967 -7.542 -13.230 1.00 97.12 298 LEU A CA 1
ATOM 2230 C C . LEU A 1 298 ? -9.416 -7.501 -14.653 1.00 97.12 298 LEU A C 1
ATOM 2232 O O . LEU A 1 298 ? -8.702 -6.570 -15.003 1.00 97.12 298 LEU A O 1
ATOM 2236 N N . ASP A 1 299 ? -9.836 -8.439 -15.494 1.00 97.81 299 ASP A N 1
ATOM 2237 C CA . ASP A 1 299 ? -9.492 -8.477 -16.909 1.00 97.81 299 ASP A CA 1
ATOM 2238 C C . ASP A 1 299 ? -9.825 -7.156 -17.633 1.00 97.81 299 ASP A C 1
ATOM 2240 O O . ASP A 1 299 ? -8.968 -6.574 -18.302 1.00 97.81 299 ASP A O 1
ATOM 2244 N N . ARG A 1 300 ? -11.034 -6.608 -17.442 1.00 97.69 300 ARG A N 1
ATOM 2245 C CA . ARG A 1 300 ? -11.403 -5.300 -18.007 1.00 97.69 300 ARG A CA 1
ATOM 2246 C C 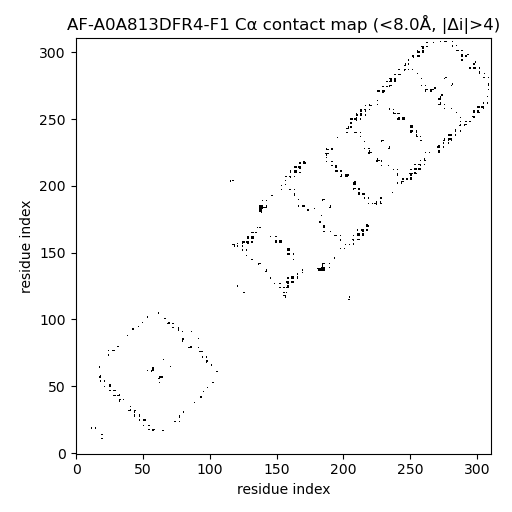. ARG A 1 300 ? -10.489 -4.180 -17.507 1.00 97.69 300 ARG A C 1
ATOM 2248 O O . ARG A 1 300 ? -10.063 -3.349 -18.310 1.00 97.69 300 ARG A O 1
ATOM 2255 N N . ALA A 1 301 ? -10.221 -4.128 -16.204 1.00 97.19 301 ALA A N 1
ATOM 2256 C CA . ALA A 1 301 ? -9.350 -3.116 -15.616 1.00 97.19 301 ALA A CA 1
ATOM 2257 C C . ALA A 1 301 ? -7.937 -3.207 -16.209 1.00 97.19 301 ALA A C 1
ATOM 2259 O O . ALA A 1 301 ? -7.395 -2.198 -16.647 1.00 97.19 301 ALA A O 1
ATOM 2260 N N . VAL A 1 302 ? -7.393 -4.419 -16.329 1.00 97.06 302 VAL A N 1
ATOM 2261 C CA . VAL A 1 302 ? -6.083 -4.704 -16.927 1.00 97.06 302 VAL A CA 1
ATOM 2262 C C . VAL A 1 302 ? -6.030 -4.245 -18.388 1.00 97.06 302 VAL A C 1
ATOM 2264 O O . VAL A 1 302 ? -5.116 -3.509 -18.758 1.00 97.06 302 VAL A O 1
ATOM 2267 N N . ARG A 1 303 ? -7.022 -4.604 -19.217 1.00 97.69 303 ARG A N 1
ATOM 2268 C CA . ARG A 1 303 ? -7.070 -4.207 -20.639 1.00 97.69 303 ARG A CA 1
ATOM 2269 C C . ARG A 1 303 ? -7.125 -2.695 -20.842 1.00 97.69 303 ARG A C 1
ATOM 2271 O O . ARG A 1 303 ? -6.585 -2.209 -21.829 1.00 97.69 303 ARG A O 1
ATOM 2278 N N . VAL A 1 304 ? -7.792 -1.968 -19.946 1.00 96.31 304 VAL A N 1
ATOM 2279 C CA . VAL A 1 304 ? -7.893 -0.504 -20.024 1.00 96.31 304 VAL A CA 1
ATOM 2280 C C . VAL A 1 304 ? -6.656 0.172 -19.445 1.00 96.31 304 VAL A C 1
ATOM 2282 O O . VAL A 1 304 ? -6.204 1.168 -19.989 1.00 96.31 304 VAL A O 1
ATOM 2285 N N . THR A 1 305 ? -6.101 -0.343 -18.351 1.00 96.88 305 THR A N 1
ATOM 2286 C CA . THR A 1 305 ? -4.983 0.298 -17.658 1.00 96.88 305 THR A CA 1
ATOM 2287 C C . THR A 1 305 ? -3.642 0.008 -18.330 1.00 96.88 305 THR A C 1
ATOM 2289 O O . THR A 1 305 ? -2.870 0.939 -18.519 1.00 96.88 305 THR A O 1
ATOM 2292 N N . LEU A 1 306 ? -3.344 -1.235 -18.730 1.00 96.50 306 LEU A N 1
ATOM 2293 C CA . LEU A 1 306 ? -2.010 -1.599 -19.236 1.00 96.50 306 LEU A CA 1
ATOM 2294 C C . LEU A 1 306 ? -1.536 -0.810 -20.469 1.00 96.50 306 LEU A C 1
ATOM 2296 O O . LEU A 1 306 ? -0.368 -0.424 -20.474 1.00 96.50 306 LEU A O 1
ATOM 2300 N N . PRO A 1 307 ? -2.362 -0.551 -21.503 1.00 96.88 307 PRO A N 1
ATOM 2301 C CA . PRO A 1 307 ? -1.924 0.243 -22.654 1.00 96.88 307 PRO A CA 1
ATOM 2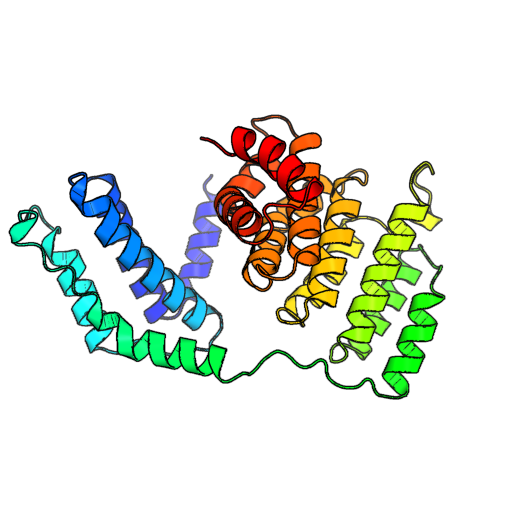302 C C . PRO A 1 307 ? -1.478 1.653 -22.260 1.00 96.88 307 PRO A C 1
ATOM 2304 O O . PRO A 1 307 ? -0.530 2.183 -22.826 1.00 96.88 307 PRO A O 1
ATOM 2307 N N . GLU A 1 308 ? -2.121 2.219 -21.241 1.00 95.50 308 GLU A N 1
ATOM 2308 C CA . GLU A 1 308 ? -1.877 3.571 -20.740 1.00 95.50 308 GLU A CA 1
ATOM 2309 C C . GLU A 1 308 ? -0.614 3.671 -19.862 1.00 95.50 308 GLU A C 1
ATOM 2311 O O . GLU A 1 308 ? -0.171 4.776 -19.535 1.00 95.50 308 GLU A O 1
ATOM 2316 N N . LEU A 1 309 ? -0.046 2.523 -19.470 1.00 92.44 309 LEU A N 1
ATOM 2317 C CA . LEU A 1 309 ? 1.179 2.414 -18.674 1.00 92.44 309 LEU A CA 1
ATOM 2318 C C . LEU A 1 309 ? 2.431 2.118 -19.508 1.00 92.44 309 LEU A C 1
ATOM 2320 O O . LEU A 1 309 ? 3.501 1.980 -18.926 1.00 92.44 309 LEU A O 1
ATOM 2324 N N . ARG A 1 310 ? 2.311 2.006 -20.836 1.00 90.62 310 ARG A N 1
ATOM 2325 C CA . ARG A 1 310 ? 3.471 1.872 -21.727 1.00 90.62 310 ARG A CA 1
ATOM 2326 C C . ARG A 1 310 ? 4.183 3.224 -21.851 1.00 90.62 310 ARG A C 1
ATOM 2328 O O . ARG A 1 310 ? 3.506 4.256 -21.882 1.00 90.62 310 ARG A O 1
ATOM 2335 N N . ASP A 1 311 ? 5.513 3.188 -21.867 1.00 68.00 311 ASP A N 1
ATOM 2336 C CA . ASP A 1 311 ? 6.382 4.353 -22.090 1.00 68.00 311 ASP A CA 1
ATOM 2337 C C . ASP A 1 311 ? 6.411 4.783 -23.565 1.00 68.00 311 ASP A C 1
ATOM 2339 O O . ASP A 1 311 ? 6.282 3.900 -24.449 1.00 68.00 311 ASP A O 1
#

pLDDT: mean 92.43, std 11.02, range [39.91, 98.75]

Radius of gyration: 22.43 Å; Cα contacts (8 Å, |Δi|>4): 337; chains: 1; bounding box: 62×41×48 Å

Mean predicted aligned error: 8.56 Å

Organism: Polarella glacialis (NCBI:txid89957)

Sequence (311 aa):
APKAKAAVAQKAAKASPQLRWLASQLGELEAQRDSGPPWLIDPHGWHIAQLQELQRHLESGTLTDLPQELREGVEFYASQFAGGQSASEGEFYDDREMYQEVLKSLRAEAASEGPYQRAASSEEALSAVALLQAWSETTPQGIGKLQKLLTAHEASAEVQEVGITRLGGLLAELKGEKPGASTQGLAAALLFPIVVAGMARFPRDAGVQRVGCSVMRGLVVADGGLSVVADNHGAALAVKAMRAHIEDVDVCKMGAAVFYAMIQRTEPSSPERMAVRSAEAGPVLSEALRYHPTETFLDRAVRVTLPELRD

Nearest PDB structures (foldseek):
  6zon-assembly1_C  TM=3.198E-01  e=1.186E+00  Homo sapiens
  4buj-assembly2_F  TM=2.344E-01  e=9.625E+00  Saccharomyces cerevisiae S288C